Protein AF-A0A965ADA7-F1 (afdb_monomer)

Radius of gyration: 23.85 Å; Cα contacts (8 Å, |Δi|>4): 517; chains: 1; bounding box: 60×40×68 Å

Solvent-accessible surface area (backbone atoms only — not comparable to full-atom values): 14779 Å² total; per-residue (Å²): 108,48,24,43,36,38,30,28,43,64,52,46,50,22,50,57,49,98,84,71,62,60,52,38,67,90,57,65,40,71,30,74,52,35,66,64,14,49,43,56,38,56,73,65,68,65,54,48,38,31,37,46,39,73,38,66,35,51,66,36,95,90,30,41,53,83,35,33,49,61,29,54,52,51,52,52,50,55,36,44,75,65,72,48,66,64,80,46,78,47,73,24,40,61,44,80,91,68,69,50,53,51,33,73,40,37,56,66,79,52,59,79,63,76,38,88,59,38,36,38,76,76,15,39,24,39,19,46,50,71,48,36,40,47,26,11,48,73,62,58,20,30,10,34,38,43,38,93,58,85,58,53,64,59,31,56,77,69,70,39,55,94,24,48,78,44,74,38,80,44,31,59,57,53,24,48,66,75,60,51,76,78,35,45,24,78,37,78,48,75,65,96,59,34,44,36,41,34,44,39,27,65,83,37,84,22,51,59,53,58,42,57,88,42,70,71,58,26,51,53,51,39,48,49,12,47,76,64,33,14,24,36,34,36,44,42,51,46,48,66,89,81,48,60,63,65,46,55,51,53,48,53,50,46,49,53,52,26,51,53,58,19,54,58,74,62,81,92,65,75,62,92,94,70,131

Sequence (275 aa):
MKKVLFIDRDGTLIIEPPDQQIDSLEKLEFYPGVFAGLSQVVSTHAFELVMVTNQDGLGTNSFPEDTFWPAQNKMLKAFSNENINFSAIHVDRSFAHENKPTRKPGTAMLTEYLSADYDLQASFVIGDRITDIELAKNLECKGILINDGSLVQTLKEKSLEAYCSLITTSWSEIATFLTKPQRKAEHVRKTKETDIRISLNLDGTGVADNKTGLGFFDHMLDQLAKHGNIDLAVEVKGDLHIDEHHTIEDTALAIGEAFSKALGDKRGIERYGYC

pLDDT: mean 94.7, std 6.23, range [48.41, 98.81]

Mean predicted aligned error: 7.37 Å

Foldseek 3Di:
DAAAEEEEDDPTQFDQDPVRDQQAQVRGGGQPCNLVLLLLLVVLVRYAYEYAYEAEQECHPVHDVNRRVVSVVVSQVVCVVSVNHHPYYQYHHHHPVVVDLSHFLHCPSPVVCLDPVYDQQLYEYEEQDPSSLSNSVVSVHAYEHQDPCPCVVVCVVVVSVVRYPYYHNDSNVVSCVSNDDFLWFWFWDDDPFKTKIKTKGLCAQLAEAEALVDVVVSVVVSCCSNVSRMYMHMHMDGPPVVHCPCSVVVSVVRVVVRNCSSCPDCVPPDDPPDD

Secondary structure (DSSP, 8-state):
-B-EEEE-SBTTTBPPPTTS---SSTT--BPTTHHHHHHHHHHTT--EEEEEEE-TTBTBTTB-HHHHHHHHHHHHHHHHHTT---SEEEEE-S-GGG--TTSTT--GGGGGGGSTTB-GGG-EEEESSHHHHHHHHHTTSEEEEESSSTTHHHHHHTT-TTTEEEEES-HHHHHHHHHSPP-EEEEEEE-SSEEEEEEEETT--S-EEEE-S-HHHHHHHHHHHHHHT-EEEEEEEE-TTT-SHHHHHHHHHHHHHHHHHHH---TT---TT--

Nearest PDB structures (foldseek):
  2fpw-assembly1_B  TM=9.464E-01  e=1.096E-17  Escherichia coli O157:H7
  2fpu-assembly1_B  TM=9.529E-01  e=3.351E-17  Escherichia coli O157:H7
  2fpx-assembly1_A  TM=8.990E-01  e=2.170E-17  Escherichia coli O157:H7
  2fpu-assembly1_A  TM=8.948E-01  e=6.234E-17  Escherichia coli O157:H7
  6fwh-assembly1_A  TM=9.808E-01  e=1.965E-10  Acanthamoeba castellanii

Structure (mmCIF, N/CA/C/O backbone):
data_AF-A0A965ADA7-F1
#
_entry.id   AF-A0A965ADA7-F1
#
loop_
_atom_site.group_PDB
_atom_site.id
_atom_site.type_symbol
_atom_site.label_atom_id
_atom_site.label_alt_id
_atom_site.label_comp_id
_atom_site.label_asym_id
_atom_site.label_entity_id
_atom_site.label_seq_id
_atom_site.pdbx_PDB_ins_code
_atom_site.Cartn_x
_atom_site.Cartn_y
_atom_site.Cartn_z
_atom_site.occupancy
_atom_site.B_iso_or_equiv
_atom_site.auth_seq_id
_atom_site.auth_comp_id
_atom_site.auth_asym_id
_atom_site.auth_atom_id
_atom_site.pdbx_PDB_model_num
ATOM 1 N N . MET A 1 1 ? -15.662 -9.266 -6.393 1.00 84.75 1 MET A N 1
ATOM 2 C CA . MET A 1 1 ? -14.819 -8.428 -7.263 1.00 84.75 1 MET A CA 1
ATOM 3 C C . MET A 1 1 ? -13.370 -8.725 -6.929 1.00 84.75 1 MET A C 1
ATOM 5 O O . MET A 1 1 ? -13.074 -8.988 -5.765 1.00 84.75 1 MET A O 1
ATOM 9 N N . LYS A 1 2 ? -12.502 -8.796 -7.936 1.00 94.06 2 LYS A N 1
ATOM 10 C CA . LYS A 1 2 ? -11.064 -9.013 -7.756 1.00 94.06 2 LYS A CA 1
ATOM 11 C C . LYS A 1 2 ? -10.404 -7.728 -7.261 1.00 94.06 2 LYS A C 1
ATOM 13 O O . LYS A 1 2 ? -10.854 -6.645 -7.610 1.00 94.06 2 LYS A O 1
ATOM 18 N N . LYS A 1 3 ? -9.326 -7.839 -6.493 1.00 96.69 3 LYS A N 1
ATOM 19 C CA . LYS A 1 3 ? -8.483 -6.695 -6.115 1.00 96.69 3 LYS A CA 1
ATOM 20 C C . LYS A 1 3 ? -7.147 -6.817 -6.828 1.00 96.69 3 LYS A C 1
ATOM 22 O O . LYS A 1 3 ? -6.669 -7.936 -7.013 1.00 96.69 3 LYS A O 1
ATOM 27 N N . VAL A 1 4 ? -6.553 -5.695 -7.206 1.00 98.12 4 VAL A N 1
ATOM 28 C CA . VAL A 1 4 ? -5.297 -5.655 -7.964 1.00 98.12 4 VAL A CA 1
ATOM 29 C C . VAL A 1 4 ? -4.234 -4.907 -7.178 1.00 98.12 4 VAL A C 1
ATOM 31 O O . VAL A 1 4 ? -4.516 -3.916 -6.501 1.00 98.12 4 VAL A O 1
ATOM 34 N N . LEU A 1 5 ? -3.003 -5.392 -7.277 1.00 98.38 5 LEU A N 1
ATOM 35 C CA . LEU A 1 5 ? -1.807 -4.649 -6.914 1.00 98.38 5 LEU A CA 1
ATOM 36 C C . LEU A 1 5 ? -1.056 -4.297 -8.190 1.00 98.38 5 LEU A C 1
ATOM 38 O O .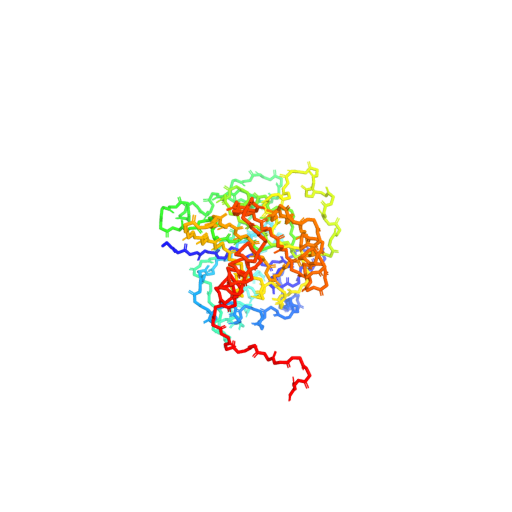 LEU A 1 5 ? -0.438 -5.167 -8.804 1.00 98.38 5 LEU A O 1
ATOM 42 N N . PHE A 1 6 ? -1.121 -3.026 -8.573 1.00 98.75 6 PHE A N 1
ATOM 43 C CA . PHE A 1 6 ? -0.304 -2.462 -9.638 1.00 98.75 6 PHE A CA 1
ATOM 44 C C . PHE A 1 6 ? 1.047 -2.078 -9.044 1.00 98.75 6 PHE A C 1
ATOM 46 O O . PHE A 1 6 ? 1.109 -1.250 -8.141 1.00 98.75 6 PHE A O 1
ATOM 53 N N . ILE A 1 7 ? 2.127 -2.695 -9.499 1.00 98.81 7 ILE A N 1
ATOM 54 C CA . ILE A 1 7 ? 3.439 -2.563 -8.866 1.00 98.81 7 ILE A CA 1
ATOM 55 C C . ILE A 1 7 ? 4.423 -2.017 -9.895 1.00 98.81 7 ILE A C 1
ATOM 57 O O . ILE A 1 7 ? 4.584 -2.603 -10.971 1.00 98.81 7 ILE A O 1
ATOM 61 N N . ASP A 1 8 ? 5.071 -0.897 -9.577 1.00 98.69 8 ASP A N 1
ATOM 62 C CA . ASP A 1 8 ? 6.193 -0.414 -10.374 1.00 98.69 8 ASP A CA 1
ATOM 63 C C . ASP A 1 8 ? 7.387 -1.363 -10.283 1.00 98.69 8 ASP A C 1
ATOM 65 O O . ASP A 1 8 ? 7.541 -2.134 -9.338 1.00 98.69 8 ASP A O 1
ATOM 69 N N . ARG A 1 9 ? 8.252 -1.321 -11.287 1.00 98.44 9 ARG A N 1
ATOM 70 C CA . ARG A 1 9 ? 9.452 -2.138 -11.335 1.00 98.44 9 ARG A CA 1
ATOM 71 C C . ARG A 1 9 ? 10.639 -1.429 -10.694 1.00 98.44 9 ARG A C 1
ATOM 73 O O . ARG A 1 9 ? 11.133 -1.889 -9.665 1.00 98.44 9 ARG A O 1
ATOM 80 N N . ASP A 1 10 ? 11.101 -0.356 -11.321 1.00 97.88 10 ASP A N 1
ATOM 81 C CA . ASP A 1 10 ? 12.304 0.367 -10.914 1.00 97.88 10 ASP A CA 1
ATOM 82 C C . ASP A 1 10 ? 12.003 1.191 -9.660 1.00 97.88 10 ASP A C 1
ATOM 84 O O . ASP A 1 10 ? 10.893 1.679 -9.499 1.00 97.88 10 ASP A O 1
ATOM 88 N N . GLY A 1 11 ? 12.932 1.229 -8.705 1.00 97.38 11 GLY A N 1
ATOM 89 C CA . GLY A 1 11 ? 12.736 1.884 -7.405 1.00 97.38 11 GLY A CA 1
ATOM 90 C C . GLY A 1 11 ? 11.786 1.150 -6.447 1.00 97.38 11 GLY A C 1
ATOM 91 O O . GLY A 1 11 ? 11.736 1.484 -5.265 1.00 97.38 11 GLY A O 1
ATOM 92 N N . THR A 1 12 ? 11.080 0.116 -6.921 1.00 98.50 12 THR A N 1
ATOM 93 C CA . THR A 1 12 ? 10.008 -0.564 -6.178 1.00 98.50 12 THR A CA 1
ATOM 94 C C . THR A 1 12 ? 10.260 -2.059 -5.997 1.00 98.50 12 THR A C 1
ATOM 96 O O . THR A 1 12 ? 10.395 -2.532 -4.868 1.00 98.50 12 THR A O 1
ATOM 99 N N . LEU A 1 13 ? 10.349 -2.826 -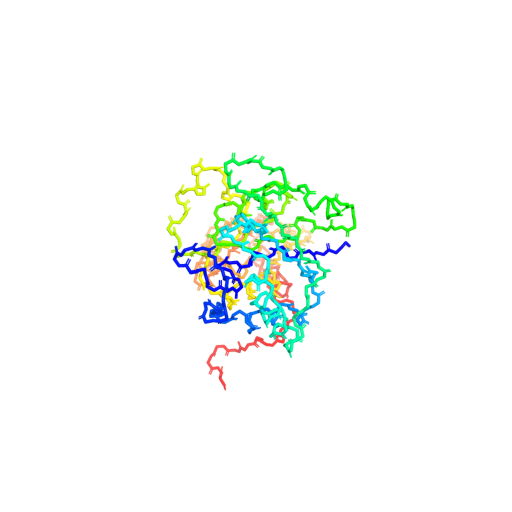7.088 1.00 98.62 13 LEU A N 1
ATOM 100 C CA . LEU A 1 13 ? 10.724 -4.247 -7.046 1.00 98.62 13 LEU A CA 1
ATOM 101 C C . LEU A 1 13 ? 12.242 -4.430 -7.033 1.00 98.62 13 LEU A C 1
ATOM 103 O O . LEU A 1 13 ? 12.768 -5.352 -6.403 1.00 98.62 13 LEU A O 1
ATOM 107 N N . ILE A 1 14 ? 12.933 -3.549 -7.747 1.00 98.50 14 ILE A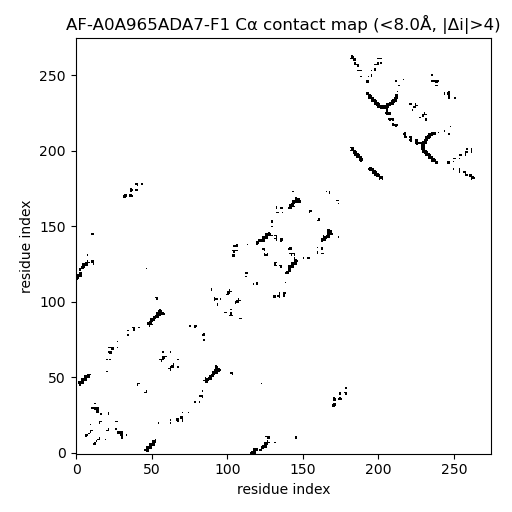 N 1
ATOM 108 C CA . ILE A 1 14 ? 14.383 -3.518 -7.905 1.00 98.50 14 ILE A CA 1
ATOM 109 C C . ILE A 1 14 ? 14.887 -2.099 -7.657 1.00 98.50 14 ILE A C 1
ATOM 111 O O . ILE A 1 14 ? 14.130 -1.137 -7.770 1.00 98.50 14 ILE A O 1
ATOM 115 N N . ILE A 1 15 ? 16.155 -1.962 -7.294 1.00 98.00 15 ILE A N 1
ATOM 116 C CA . ILE A 1 15 ? 16.799 -0.664 -7.117 1.00 98.00 15 ILE A CA 1
ATOM 117 C C . ILE A 1 15 ? 16.977 -0.013 -8.489 1.00 98.00 15 ILE A C 1
ATOM 119 O O . ILE A 1 15 ? 17.498 -0.634 -9.414 1.00 98.00 15 ILE A O 1
ATOM 123 N N . GLU A 1 16 ? 16.533 1.236 -8.624 1.00 95.81 16 GLU A N 1
ATOM 124 C CA . GLU A 1 16 ? 16.757 2.011 -9.842 1.00 95.81 16 GLU A CA 1
ATOM 125 C C . GLU A 1 16 ? 18.217 2.502 -9.884 1.00 95.81 16 GLU A C 1
ATOM 127 O O . GLU A 1 16 ? 18.681 3.140 -8.932 1.00 95.81 16 GLU A O 1
ATOM 132 N N . PRO A 1 17 ? 18.972 2.221 -10.959 1.00 92.69 17 PRO A N 1
ATOM 133 C CA . PRO A 1 17 ? 20.342 2.685 -11.092 1.00 92.69 17 PRO A CA 1
ATOM 134 C C . PRO A 1 17 ? 20.369 4.193 -11.390 1.00 92.69 17 PRO A C 1
ATOM 136 O O . PRO A 1 17 ? 19.383 4.752 -11.871 1.00 92.69 17 PRO A O 1
ATOM 139 N N . PRO A 1 18 ? 21.509 4.880 -11.187 1.00 90.88 18 PRO A N 1
ATOM 140 C CA . PRO A 1 18 ? 21.609 6.324 -11.419 1.00 90.88 18 PRO A CA 1
ATOM 141 C C . PRO A 1 18 ? 21.256 6.780 -12.844 1.00 90.88 18 PRO A C 1
ATOM 143 O O . PRO A 1 18 ? 20.806 7.908 -13.030 1.00 90.88 18 PRO A O 1
ATOM 146 N N . ASP A 1 19 ? 21.471 5.923 -13.845 1.00 89.56 19 ASP A N 1
ATOM 147 C CA . ASP A 1 19 ? 21.118 6.172 -15.246 1.00 89.56 19 ASP A CA 1
ATOM 148 C C . ASP A 1 19 ? 19.693 5.724 -15.614 1.00 89.56 19 ASP A C 1
ATOM 150 O O . ASP A 1 19 ? 19.279 5.892 -16.760 1.00 89.56 19 ASP A O 1
ATOM 154 N N . GLN A 1 20 ? 18.933 5.213 -14.637 1.00 90.06 20 GLN A N 1
ATOM 155 C CA . GLN A 1 20 ? 17.517 4.843 -14.732 1.00 90.06 20 GLN A CA 1
ATOM 156 C C . GLN A 1 20 ? 17.226 3.766 -15.788 1.00 90.06 20 GLN A C 1
ATOM 158 O O . GLN A 1 20 ? 16.106 3.651 -16.281 1.00 90.06 20 GLN A O 1
ATOM 163 N N . GLN A 1 21 ? 18.235 2.964 -16.148 1.00 89.31 21 GLN A N 1
ATOM 164 C CA . GLN A 1 21 ? 18.107 1.889 -17.129 1.00 89.31 21 GLN A CA 1
ATOM 165 C C . GLN A 1 21 ? 18.752 0.600 -16.623 1.00 89.31 21 GLN A C 1
ATOM 167 O O . GLN A 1 21 ? 19.968 0.512 -16.432 1.00 89.31 21 GLN A O 1
ATOM 172 N N . ILE A 1 22 ? 17.924 -0.431 -16.454 1.00 93.12 22 ILE A N 1
ATOM 173 C CA . ILE A 1 22 ? 18.357 -1.799 -16.157 1.00 93.12 22 ILE A CA 1
ATOM 174 C C . ILE A 1 22 ? 18.613 -2.521 -17.488 1.00 93.12 22 ILE A C 1
ATOM 176 O O . ILE A 1 22 ? 17.752 -3.228 -18.013 1.00 93.12 22 ILE A O 1
ATOM 180 N N . ASP A 1 23 ? 19.794 -2.300 -18.056 1.00 91.62 23 ASP A N 1
ATOM 181 C CA . ASP A 1 23 ? 20.241 -2.822 -19.356 1.00 91.62 23 ASP A CA 1
ATOM 182 C C . ASP A 1 23 ? 21.312 -3.927 -19.230 1.00 91.62 23 ASP A C 1
ATOM 184 O O . ASP A 1 23 ? 21.869 -4.399 -20.223 1.00 91.62 23 ASP A O 1
ATOM 188 N N . SER A 1 24 ? 21.615 -4.362 -18.004 1.00 94.50 24 SER A N 1
ATOM 189 C CA . SER A 1 24 ? 22.550 -5.452 -17.733 1.00 94.50 24 SER A CA 1
ATOM 190 C C . SER A 1 24 ? 22.182 -6.206 -16.451 1.00 94.50 24 SER A C 1
ATOM 192 O O . SER A 1 24 ? 21.423 -5.721 -15.609 1.00 94.50 24 SER A O 1
ATOM 194 N N . LEU A 1 25 ? 22.714 -7.422 -16.289 1.00 94.88 25 LEU A N 1
ATOM 195 C CA . LEU A 1 25 ? 22.472 -8.236 -15.092 1.00 94.88 25 LEU A CA 1
ATOM 196 C C . LEU A 1 25 ? 23.208 -7.703 -13.861 1.00 94.88 25 LEU A C 1
ATOM 198 O O . LEU A 1 25 ? 22.766 -7.935 -12.743 1.00 94.88 25 LEU A O 1
ATOM 202 N N . GLU A 1 26 ? 24.311 -6.992 -14.057 1.00 96.38 26 GLU A N 1
ATOM 203 C CA . GLU A 1 26 ? 25.107 -6.378 -12.994 1.00 96.38 26 GLU A CA 1
ATOM 204 C C . GLU A 1 26 ? 24.367 -5.215 -12.327 1.00 96.38 26 GLU A C 1
ATOM 206 O O . GLU A 1 26 ? 24.587 -4.956 -11.148 1.00 96.38 26 GLU A O 1
ATOM 211 N N . LYS A 1 27 ? 23.476 -4.537 -13.064 1.00 96.50 27 LYS A N 1
ATOM 212 C CA . LYS A 1 27 ? 22.604 -3.483 -12.526 1.00 96.50 27 LYS A CA 1
ATOM 213 C C . LYS A 1 27 ? 21.358 -4.024 -11.821 1.00 96.50 27 LYS A C 1
ATOM 215 O O . LYS A 1 27 ? 20.660 -3.264 -11.160 1.00 96.50 27 LYS A O 1
ATOM 220 N N . LEU A 1 28 ? 21.042 -5.311 -11.982 1.00 97.75 28 LEU A N 1
ATOM 221 C CA . LEU A 1 28 ? 19.857 -5.911 -11.379 1.00 97.75 28 LEU A CA 1
ATOM 222 C C . LEU A 1 28 ? 20.089 -6.166 -9.884 1.00 97.75 28 LEU A C 1
ATOM 224 O O . LEU A 1 28 ? 20.643 -7.193 -9.492 1.00 97.75 28 LEU A O 1
ATOM 228 N N . GLU A 1 29 ? 19.586 -5.261 -9.053 1.00 98.12 29 GLU A N 1
ATOM 229 C CA . GLU A 1 29 ? 19.576 -5.393 -7.597 1.00 98.12 29 GLU A CA 1
ATOM 230 C C . GLU A 1 29 ? 18.135 -5.373 -7.079 1.00 98.12 29 GLU A C 1
ATOM 232 O O . GLU A 1 29 ? 17.367 -4.469 -7.391 1.00 98.12 29 GLU A O 1
ATOM 237 N N . PHE A 1 30 ? 17.732 -6.380 -6.302 1.00 98.62 30 PHE A N 1
ATOM 238 C CA . PHE A 1 30 ? 16.376 -6.444 -5.750 1.00 98.62 30 PHE A CA 1
ATOM 239 C C . PHE A 1 30 ? 16.205 -5.482 -4.581 1.00 98.62 30 PHE A C 1
ATOM 241 O O . PHE A 1 30 ? 17.097 -5.351 -3.743 1.00 98.62 30 PHE A O 1
ATOM 248 N N . TYR A 1 31 ? 15.024 -4.872 -4.475 1.00 98.56 31 TYR A N 1
ATOM 249 C CA . TYR A 1 31 ? 14.729 -3.991 -3.355 1.00 98.56 31 TYR A CA 1
ATOM 250 C C . TYR A 1 31 ? 14.757 -4.784 -2.028 1.00 98.56 31 TYR A C 1
ATOM 252 O O . TYR A 1 31 ? 14.165 -5.869 -1.946 1.00 98.56 31 TYR A O 1
ATOM 260 N N . PRO A 1 32 ? 15.409 -4.286 -0.959 1.00 98.38 32 PRO A N 1
ATOM 261 C CA . PRO A 1 32 ? 15.482 -4.981 0.323 1.00 98.38 32 PRO A CA 1
ATOM 262 C C . PRO A 1 32 ? 14.119 -5.447 0.857 1.00 98.38 32 PRO A C 1
ATOM 264 O O . PRO A 1 32 ? 13.172 -4.676 0.997 1.00 98.38 32 PRO A O 1
ATOM 267 N N . GLY A 1 33 ? 14.018 -6.739 1.175 1.00 98.06 33 GLY A N 1
ATOM 268 C CA . GLY A 1 33 ? 12.803 -7.338 1.734 1.00 98.06 33 GLY A CA 1
ATOM 269 C C . GLY A 1 33 ? 11.663 -7.584 0.737 1.00 98.06 33 GLY A C 1
ATOM 270 O O . GLY A 1 33 ? 10.645 -8.135 1.154 1.00 98.06 33 GLY A O 1
ATOM 271 N N . VAL A 1 34 ? 11.825 -7.257 -0.555 1.00 98.69 34 VAL A N 1
ATOM 272 C CA . VAL A 1 34 ? 10.767 -7.402 -1.576 1.00 98.69 34 VAL A CA 1
ATOM 273 C C . VAL A 1 34 ? 10.206 -8.819 -1.658 1.00 98.69 34 VAL A C 1
ATOM 275 O O . VAL A 1 34 ? 8.992 -8.998 -1.673 1.00 98.69 34 VAL A O 1
ATOM 278 N N . PHE A 1 35 ? 11.068 -9.839 -1.634 1.00 98.50 35 PHE A N 1
ATOM 279 C CA . PHE A 1 35 ? 10.636 -11.236 -1.689 1.00 98.50 35 PHE A CA 1
ATOM 280 C C . PHE A 1 35 ? 9.820 -11.623 -0.458 1.00 98.50 35 PHE A C 1
ATOM 282 O O . PHE A 1 35 ? 8.724 -12.150 -0.594 1.00 98.50 35 PHE A O 1
ATOM 289 N N . ALA A 1 36 ? 10.310 -11.313 0.745 1.00 97.25 36 ALA A N 1
ATOM 290 C CA . ALA A 1 36 ? 9.597 -11.633 1.978 1.00 97.25 36 ALA A CA 1
ATOM 291 C C . ALA A 1 36 ? 8.235 -10.920 2.045 1.00 97.25 36 ALA A C 1
ATOM 293 O O . ALA A 1 36 ? 7.223 -11.549 2.357 1.00 97.25 36 ALA A O 1
ATOM 294 N N . GLY A 1 37 ? 8.205 -9.629 1.697 1.00 97.31 37 GLY A N 1
ATOM 295 C CA . GLY A 1 37 ? 6.984 -8.831 1.693 1.00 97.31 37 GLY A CA 1
ATOM 296 C C . GLY A 1 37 ? 5.958 -9.335 0.677 1.00 97.31 37 GLY A C 1
ATOM 297 O O . GLY A 1 37 ? 4.811 -9.602 1.035 1.00 97.31 37 GLY A O 1
ATOM 298 N N . LEU A 1 38 ? 6.362 -9.537 -0.579 1.00 97.94 38 LEU A N 1
ATOM 299 C CA . LEU A 1 38 ? 5.456 -10.042 -1.612 1.00 97.94 38 LEU A CA 1
ATOM 300 C C . LEU A 1 38 ? 5.000 -11.475 -1.345 1.00 97.94 38 LEU A C 1
ATOM 302 O O . LEU A 1 38 ? 3.824 -11.760 -1.551 1.00 97.94 38 LEU A O 1
ATOM 306 N N . SER A 1 39 ? 5.860 -12.360 -0.836 1.00 96.69 39 SER A N 1
ATOM 307 C CA . SER A 1 39 ? 5.451 -13.719 -0.455 1.00 96.69 39 SER A CA 1
ATOM 308 C C . SER A 1 39 ? 4.371 -13.699 0.628 1.00 96.69 39 SER A C 1
ATOM 310 O O . SER A 1 39 ? 3.393 -14.445 0.537 1.00 96.69 39 SER A O 1
ATOM 312 N N . GLN A 1 40 ? 4.479 -12.800 1.614 1.00 94.31 40 GLN A N 1
ATOM 313 C CA . GLN A 1 40 ? 3.426 -12.601 2.611 1.00 94.31 40 GLN A CA 1
ATOM 314 C C . GLN A 1 40 ? 2.123 -12.123 1.955 1.00 94.31 40 GLN A C 1
ATOM 316 O O . GLN A 1 40 ? 1.064 -12.689 2.227 1.00 94.31 40 GLN A O 1
ATOM 321 N N . VAL A 1 41 ? 2.186 -11.140 1.052 1.00 95.56 41 VAL A N 1
ATOM 322 C CA . VAL A 1 41 ? 1.007 -10.636 0.328 1.00 95.56 41 VAL A CA 1
ATOM 323 C C . VAL A 1 41 ? 0.349 -11.732 -0.511 1.00 95.56 41 VAL A C 1
ATOM 325 O O . VAL A 1 41 ? -0.849 -11.978 -0.359 1.00 95.56 41 VAL A O 1
ATOM 328 N N . VAL A 1 42 ? 1.115 -12.441 -1.340 1.00 95.25 42 VAL A N 1
ATOM 329 C CA . VAL A 1 42 ? 0.618 -13.517 -2.213 1.00 95.25 42 VAL A CA 1
ATOM 330 C C . VAL A 1 42 ? 0.003 -14.656 -1.402 1.00 95.25 42 VAL A C 1
ATOM 332 O O . VAL A 1 42 ? -1.028 -15.190 -1.803 1.00 95.25 42 VAL A O 1
ATOM 335 N N . SER A 1 43 ? 0.547 -14.978 -0.221 1.00 92.38 43 SER A N 1
ATOM 336 C CA . SER A 1 43 ? -0.001 -16.035 0.645 1.00 92.38 43 SER A CA 1
ATOM 337 C C . SER A 1 43 ? -1.453 -15.785 1.079 1.00 92.38 43 SER A C 1
ATOM 339 O O . SER A 1 43 ? -2.201 -16.733 1.327 1.00 92.38 43 SER A O 1
ATOM 341 N N . THR A 1 44 ? -1.894 -14.522 1.107 1.00 89.44 44 THR A N 1
ATOM 342 C CA . THR A 1 44 ? -3.286 -14.169 1.424 1.00 89.44 44 THR A CA 1
ATOM 343 C C . THR A 1 44 ? -4.258 -14.443 0.279 1.00 89.44 44 THR A C 1
ATOM 345 O O . THR A 1 44 ? -5.464 -14.469 0.511 1.00 89.44 44 THR A O 1
ATOM 348 N N . HIS A 1 45 ? -3.754 -14.625 -0.950 1.00 90.12 45 HIS A N 1
ATOM 349 C CA . HIS A 1 45 ? -4.545 -14.740 -2.181 1.00 90.12 45 HIS A CA 1
ATOM 350 C C . HIS A 1 45 ? -5.519 -13.565 -2.392 1.00 90.12 45 HIS A C 1
ATOM 352 O O . HIS A 1 45 ? -6.513 -13.682 -3.108 1.00 90.12 45 HIS A O 1
ATOM 358 N N . ALA A 1 46 ? -5.256 -12.424 -1.746 1.00 89.94 46 ALA A N 1
ATOM 359 C CA . ALA A 1 46 ? -6.169 -11.290 -1.733 1.00 89.94 46 ALA A CA 1
ATOM 360 C C . ALA A 1 46 ? -6.078 -10.426 -2.995 1.00 89.94 46 ALA A C 1
ATOM 362 O O . ALA A 1 46 ? -7.016 -9.672 -3.253 1.00 89.94 46 ALA A O 1
ATOM 363 N N . PHE A 1 47 ? -4.979 -10.515 -3.747 1.00 96.38 47 PHE A N 1
ATOM 364 C CA . PHE A 1 47 ? -4.678 -9.619 -4.858 1.00 96.38 47 PHE A CA 1
ATOM 365 C C . PHE A 1 47 ? -4.188 -10.371 -6.093 1.00 96.38 47 PHE A C 1
ATOM 367 O O . PHE A 1 47 ? -3.402 -11.313 -5.999 1.00 96.38 47 PHE A O 1
ATOM 374 N N . GLU A 1 48 ? -4.616 -9.889 -7.252 1.00 97.62 48 GLU A N 1
ATOM 375 C CA . GLU A 1 48 ? -3.988 -10.149 -8.542 1.00 97.62 48 GLU A CA 1
ATOM 376 C C . GLU A 1 48 ? -2.794 -9.192 -8.698 1.00 97.62 48 GLU A C 1
ATOM 378 O O . GLU A 1 48 ? -2.943 -7.986 -8.504 1.00 97.62 48 GLU A O 1
ATOM 383 N N . LEU A 1 49 ? -1.597 -9.708 -8.995 1.00 98.56 49 LEU A N 1
ATOM 384 C CA . LEU A 1 49 ? -0.403 -8.873 -9.171 1.00 98.56 49 LEU A CA 1
ATOM 385 C C . LEU A 1 49 ? -0.246 -8.446 -10.631 1.00 98.56 49 LEU A C 1
ATOM 387 O O . LEU A 1 49 ? -0.233 -9.296 -11.523 1.00 98.56 49 LEU A O 1
ATOM 391 N N . VAL A 1 50 ? -0.045 -7.152 -10.862 1.00 98.69 50 VAL A N 1
ATOM 392 C CA . VAL A 1 50 ? 0.163 -6.559 -12.187 1.00 98.69 50 VAL A CA 1
ATOM 393 C C . VAL A 1 50 ? 1.373 -5.638 -12.126 1.00 98.69 50 VAL A C 1
ATOM 395 O O . VAL A 1 50 ? 1.441 -4.755 -11.280 1.00 98.69 50 VAL A O 1
ATOM 398 N N . MET A 1 51 ? 2.342 -5.827 -13.018 1.00 98.75 51 MET A N 1
ATOM 399 C CA . MET A 1 51 ? 3.509 -4.944 -13.099 1.00 98.75 51 MET A CA 1
ATOM 400 C C . MET A 1 51 ? 3.233 -3.805 -14.082 1.00 98.75 51 MET A C 1
ATOM 402 O O . MET A 1 51 ? 2.774 -4.067 -15.195 1.00 98.75 51 MET A O 1
ATOM 406 N N . VAL A 1 52 ? 3.529 -2.558 -13.705 1.00 98.56 52 VAL A N 1
ATOM 407 C CA . VAL A 1 52 ? 3.333 -1.378 -14.566 1.00 98.56 52 VAL A CA 1
ATOM 408 C C . VAL A 1 52 ? 4.565 -0.487 -14.521 1.00 98.56 52 VAL A C 1
ATOM 410 O O . VAL A 1 52 ? 4.837 0.151 -13.507 1.00 98.56 52 VAL A O 1
ATOM 413 N N . THR A 1 53 ? 5.291 -0.395 -15.632 1.00 98.12 53 THR A N 1
ATOM 414 C CA . THR A 1 53 ? 6.572 0.318 -15.676 1.00 98.12 53 THR A CA 1
ATOM 415 C C . THR A 1 53 ? 6.721 1.185 -16.927 1.00 98.12 53 THR A C 1
ATOM 417 O O . THR A 1 53 ? 6.237 0.838 -18.006 1.00 98.12 53 THR A O 1
ATOM 420 N N . ASN A 1 54 ? 7.394 2.324 -16.767 1.00 97.50 54 ASN A N 1
ATOM 421 C CA . ASN A 1 54 ? 7.798 3.212 -17.853 1.00 97.50 54 ASN A CA 1
ATOM 422 C C . ASN A 1 54 ? 9.281 2.955 -18.158 1.00 97.50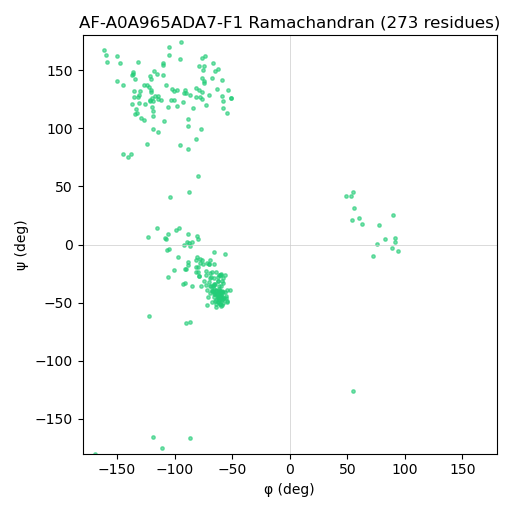 54 ASN A C 1
ATOM 424 O O . ASN A 1 54 ? 10.103 3.061 -17.258 1.00 97.50 54 ASN A O 1
ATOM 428 N N . GLN A 1 55 ? 9.621 2.631 -19.402 1.00 96.38 55 GLN A N 1
ATOM 429 C CA . GLN A 1 55 ? 10.979 2.303 -19.846 1.00 96.38 55 GLN A CA 1
ATOM 430 C C . GLN A 1 55 ? 11.373 3.233 -20.990 1.00 96.38 55 GLN A C 1
ATOM 432 O O . GLN A 1 55 ? 11.157 2.930 -22.166 1.00 96.38 55 GLN A O 1
ATOM 437 N N . ASP A 1 56 ? 11.900 4.400 -20.622 1.00 94.44 56 ASP A N 1
ATOM 438 C CA . ASP A 1 56 ? 12.198 5.495 -21.542 1.00 94.44 56 ASP A CA 1
ATOM 439 C C . ASP A 1 56 ? 13.102 5.036 -22.695 1.00 94.44 56 ASP A C 1
ATOM 441 O O . ASP A 1 56 ? 14.272 4.701 -22.512 1.00 94.44 56 ASP A O 1
ATOM 445 N N . GLY A 1 57 ? 12.551 5.039 -23.910 1.00 92.88 57 GLY A N 1
ATOM 446 C CA . GLY A 1 57 ? 13.298 4.709 -25.118 1.00 92.88 57 GLY A CA 1
ATOM 447 C C . GLY A 1 57 ? 13.544 3.218 -25.335 1.00 92.88 57 GLY A C 1
ATOM 448 O O . GLY A 1 57 ? 14.397 2.883 -26.160 1.00 92.88 57 GLY A O 1
ATOM 449 N N . LEU A 1 58 ? 12.822 2.323 -24.652 1.00 95.19 58 LEU A N 1
ATOM 450 C CA . LEU A 1 58 ? 12.947 0.882 -24.877 1.00 95.19 58 LEU A CA 1
ATOM 451 C C . LEU A 1 58 ? 12.660 0.515 -26.345 1.00 95.19 58 LEU A C 1
ATOM 453 O O . LEU A 1 58 ? 11.583 0.785 -26.881 1.00 95.19 58 LEU A O 1
ATOM 457 N N . GLY A 1 59 ? 13.626 -0.143 -26.984 1.00 93.69 59 GLY A N 1
ATOM 458 C CA . GLY A 1 59 ? 13.607 -0.502 -28.404 1.00 93.69 59 GLY A CA 1
ATOM 459 C C . GLY A 1 59 ? 14.254 0.533 -29.327 1.00 93.69 59 GLY A C 1
ATOM 460 O O . GLY A 1 59 ? 14.276 0.341 -30.542 1.00 93.69 59 GLY A O 1
ATOM 461 N N . THR A 1 60 ? 14.805 1.615 -28.775 1.00 94.50 60 THR A N 1
ATOM 462 C CA . THR A 1 60 ? 15.649 2.567 -29.512 1.00 94.50 60 THR A CA 1
ATOM 463 C C . THR A 1 60 ? 17.132 2.216 -29.363 1.00 94.50 60 THR A C 1
ATOM 465 O O . THR A 1 60 ? 17.507 1.351 -28.578 1.00 94.50 60 THR A O 1
ATOM 468 N N . ASN A 1 61 ? 18.008 2.932 -30.074 1.00 92.12 61 ASN A N 1
ATOM 469 C CA . ASN A 1 61 ? 19.458 2.744 -29.949 1.00 92.12 61 ASN A CA 1
ATOM 470 C C . ASN A 1 61 ? 20.007 3.103 -28.557 1.00 92.12 61 ASN A C 1
ATOM 472 O O . ASN A 1 61 ? 21.080 2.625 -28.206 1.00 92.12 61 ASN A O 1
ATOM 476 N N . SER A 1 62 ? 19.320 3.963 -27.792 1.00 90.06 62 SER A N 1
ATOM 477 C CA . SER A 1 62 ? 19.754 4.321 -26.437 1.00 90.06 62 SER A CA 1
ATOM 478 C C . SER A 1 62 ? 19.346 3.288 -25.395 1.00 90.06 62 SER A C 1
ATOM 480 O O . SER A 1 62 ? 19.997 3.231 -24.363 1.00 90.06 62 SER A O 1
ATOM 482 N N . PHE A 1 63 ? 18.308 2.488 -25.663 1.00 92.69 63 PHE A N 1
ATOM 483 C CA . PHE A 1 63 ? 17.903 1.386 -24.792 1.00 92.69 63 PHE A CA 1
ATOM 484 C C . PHE A 1 63 ? 17.369 0.195 -25.609 1.00 92.69 63 PHE A C 1
ATOM 486 O O . PHE A 1 63 ? 16.154 0.023 -25.764 1.00 92.69 63 PHE A O 1
ATOM 493 N N . PRO A 1 64 ? 18.268 -0.607 -26.203 1.00 95.06 64 PRO A N 1
ATOM 494 C CA . PRO A 1 64 ? 17.888 -1.741 -27.039 1.00 95.06 64 PRO A CA 1
ATOM 495 C C . PRO A 1 64 ? 17.098 -2.824 -26.287 1.00 95.06 64 PRO A C 1
ATOM 497 O O . PRO A 1 64 ? 17.264 -3.046 -25.091 1.00 95.06 64 PRO A O 1
ATOM 500 N N . GLU A 1 65 ? 16.232 -3.552 -26.994 1.00 95.12 65 GLU A N 1
ATOM 501 C CA . GLU A 1 65 ? 15.446 -4.626 -26.369 1.00 95.12 65 GLU A CA 1
ATOM 502 C C . GLU A 1 65 ? 16.318 -5.790 -25.865 1.00 95.12 65 GLU A C 1
ATOM 504 O O . GLU A 1 65 ? 16.012 -6.407 -24.843 1.00 95.12 65 GLU A O 1
ATOM 509 N N . ASP A 1 66 ? 17.410 -6.097 -26.563 1.00 95.75 66 ASP A N 1
ATOM 510 C CA . ASP A 1 66 ? 18.318 -7.193 -26.224 1.00 95.75 66 ASP A CA 1
ATOM 511 C C . ASP A 1 66 ? 19.140 -6.936 -24.953 1.00 95.75 66 ASP A C 1
ATOM 513 O O . ASP A 1 66 ? 19.627 -7.897 -24.355 1.00 95.75 66 ASP A O 1
ATOM 517 N N . THR A 1 67 ? 19.230 -5.686 -24.491 1.00 93.81 67 THR A N 1
ATOM 518 C CA . THR A 1 67 ? 19.843 -5.334 -23.201 1.00 93.81 67 THR A CA 1
ATOM 519 C C . THR A 1 67 ? 18.819 -5.324 -22.059 1.00 93.81 67 THR A C 1
ATOM 521 O O . THR A 1 67 ? 19.120 -5.754 -20.947 1.00 93.81 67 THR A O 1
ATOM 524 N N . PHE A 1 68 ? 17.567 -4.951 -22.338 1.00 95.69 68 PHE A N 1
ATOM 525 C CA . PHE A 1 68 ? 16.467 -4.953 -21.367 1.00 95.69 68 PHE A CA 1
ATOM 526 C C . PHE A 1 68 ? 15.978 -6.361 -20.983 1.00 95.69 68 PHE A C 1
ATOM 528 O O . PHE A 1 68 ? 15.851 -6.706 -19.800 1.00 95.69 68 PHE A O 1
ATOM 535 N N . TRP A 1 69 ? 15.662 -7.196 -21.982 1.00 96.50 69 TRP A N 1
ATOM 536 C CA . TRP A 1 69 ? 14.970 -8.470 -21.756 1.00 96.50 69 TRP A CA 1
ATOM 537 C C . TRP A 1 69 ? 15.734 -9.461 -20.865 1.00 96.50 69 TRP A C 1
ATOM 539 O O . TRP A 1 69 ? 15.079 -10.126 -20.057 1.00 96.50 69 TRP A O 1
ATOM 549 N N . PRO A 1 70 ? 17.073 -9.602 -20.947 1.00 97.69 70 PRO A N 1
ATOM 550 C CA . PRO A 1 70 ? 17.807 -10.511 -20.069 1.00 97.69 70 PRO A CA 1
ATOM 551 C C . PRO A 1 70 ? 17.602 -10.209 -18.581 1.00 97.69 70 PRO A C 1
ATOM 553 O O . PRO A 1 70 ? 17.305 -11.125 -17.807 1.00 97.69 70 PRO A O 1
ATOM 556 N N . ALA A 1 71 ? 17.699 -8.937 -18.183 1.00 97.00 71 ALA A N 1
ATOM 557 C CA . ALA A 1 71 ? 17.514 -8.525 -16.795 1.00 97.00 71 ALA A CA 1
ATOM 558 C C . ALA A 1 71 ? 16.047 -8.642 -16.356 1.00 97.00 71 ALA A C 1
ATOM 560 O O . ALA A 1 71 ? 15.770 -9.251 -15.319 1.00 97.00 71 ALA A O 1
ATOM 561 N N . GLN A 1 72 ? 15.102 -8.184 -17.189 1.00 97.81 72 GLN A N 1
ATOM 562 C CA . GLN A 1 72 ? 13.662 -8.339 -16.946 1.00 97.81 72 GLN A CA 1
ATOM 563 C C . GLN A 1 72 ? 13.286 -9.814 -16.720 1.00 97.81 72 GLN A C 1
ATOM 565 O O . GLN A 1 72 ? 12.631 -10.158 -15.736 1.00 97.81 72 GLN A O 1
ATOM 570 N N . ASN A 1 73 ? 13.735 -10.715 -17.596 1.00 98.25 73 ASN A N 1
ATOM 571 C CA . ASN A 1 73 ? 13.420 -12.141 -17.503 1.00 98.25 73 ASN A CA 1
ATOM 572 C C . ASN A 1 73 ? 14.079 -12.801 -16.289 1.00 98.25 73 ASN A C 1
ATOM 574 O O . ASN A 1 73 ? 13.475 -13.673 -15.659 1.00 98.25 73 ASN A O 1
ATOM 578 N N . LYS A 1 74 ? 15.300 -12.389 -15.925 1.00 98.44 74 LYS A N 1
ATOM 579 C CA . LYS A 1 74 ? 15.972 -12.891 -14.722 1.00 98.44 74 LYS A CA 1
ATOM 580 C C . LYS A 1 74 ? 15.230 -12.474 -13.452 1.00 98.44 74 LYS A C 1
ATOM 582 O O . LYS A 1 74 ? 15.034 -13.318 -12.576 1.00 98.44 74 LYS A O 1
ATOM 587 N N . MET A 1 75 ? 14.781 -11.222 -13.386 1.00 98.44 75 MET A N 1
ATOM 588 C CA . MET A 1 75 ? 13.957 -10.695 -12.299 1.00 98.44 75 MET A CA 1
ATOM 589 C C . MET A 1 75 ? 12.648 -11.484 -12.164 1.00 98.44 75 MET A C 1
ATOM 591 O O . MET A 1 75 ? 12.354 -12.014 -11.094 1.00 98.44 75 MET A O 1
ATOM 595 N N . LEU A 1 76 ? 11.898 -11.642 -13.261 1.00 98.62 76 LEU A N 1
ATOM 596 C CA . LEU A 1 76 ? 10.657 -12.424 -13.270 1.00 98.62 76 LEU A CA 1
ATOM 597 C C . LEU A 1 76 ? 10.896 -13.877 -12.856 1.00 98.62 76 LEU A C 1
ATOM 599 O O . LEU A 1 76 ? 10.116 -14.439 -12.089 1.00 98.62 76 LEU A O 1
ATOM 603 N N . LYS A 1 77 ? 12.002 -14.482 -13.310 1.00 98.69 77 LYS A N 1
ATOM 604 C CA . LYS A 1 77 ? 12.355 -15.845 -12.914 1.00 98.69 77 LYS A CA 1
ATOM 605 C C . LYS A 1 77 ? 12.610 -15.945 -11.411 1.00 98.69 77 LYS A C 1
ATOM 607 O O . LYS A 1 77 ? 12.136 -16.901 -10.801 1.00 98.69 77 LYS A O 1
ATOM 612 N N . ALA A 1 78 ? 13.311 -14.980 -10.816 1.00 98.56 78 ALA A N 1
ATOM 613 C CA . ALA A 1 78 ? 13.545 -14.944 -9.375 1.00 98.56 78 ALA A CA 1
ATOM 614 C C . ALA A 1 78 ? 12.228 -14.847 -8.589 1.00 98.56 78 ALA A C 1
ATOM 616 O O . ALA A 1 78 ? 12.007 -15.664 -7.701 1.00 98.56 78 ALA A O 1
ATOM 617 N N . PHE A 1 79 ? 11.319 -13.943 -8.972 1.00 98.69 79 PHE A N 1
ATOM 618 C CA . PHE A 1 79 ? 9.994 -13.844 -8.345 1.00 98.69 79 PHE A CA 1
ATOM 619 C C . PHE A 1 79 ? 9.176 -15.132 -8.500 1.00 98.69 79 PHE A C 1
ATOM 621 O O . PHE A 1 79 ? 8.644 -15.645 -7.516 1.00 98.69 79 PHE A O 1
ATOM 628 N N . SER A 1 80 ? 9.158 -15.728 -9.696 1.00 98.25 80 SER A N 1
ATOM 629 C CA . SER A 1 80 ? 8.427 -16.981 -9.932 1.00 98.25 80 SER A CA 1
ATOM 630 C C . SER A 1 80 ? 8.951 -18.153 -9.092 1.00 98.25 80 SER A C 1
ATOM 632 O O . SER A 1 80 ? 8.172 -19.021 -8.706 1.00 98.25 80 SER A O 1
ATOM 634 N N . ASN A 1 81 ? 10.254 -18.180 -8.773 1.00 98.25 81 ASN A N 1
ATOM 635 C CA . ASN A 1 81 ? 10.843 -19.218 -7.921 1.00 98.25 81 ASN A CA 1
ATOM 636 C C . ASN A 1 81 ? 10.346 -19.126 -6.466 1.00 98.25 81 ASN A C 1
ATOM 638 O O . ASN A 1 81 ? 10.329 -20.141 -5.777 1.00 98.25 81 ASN A O 1
ATOM 642 N N . GLU A 1 82 ? 9.888 -17.948 -6.037 1.00 97.31 82 GLU A N 1
ATOM 643 C CA . GLU A 1 82 ? 9.252 -17.695 -4.736 1.00 97.31 82 GLU A CA 1
ATOM 644 C C . GLU A 1 82 ? 7.711 -17.743 -4.818 1.00 97.31 82 GLU A C 1
ATOM 646 O O . GLU A 1 82 ? 7.014 -17.324 -3.898 1.00 97.31 82 GLU A O 1
ATOM 651 N N . ASN A 1 83 ? 7.150 -18.268 -5.917 1.00 96.69 83 ASN A N 1
ATOM 652 C CA . ASN A 1 83 ? 5.710 -18.305 -6.218 1.00 96.69 83 ASN A CA 1
ATOM 653 C C . ASN A 1 83 ? 5.042 -16.925 -6.376 1.00 96.69 83 ASN A C 1
ATOM 655 O O . ASN A 1 83 ? 3.814 -16.823 -6.362 1.00 96.69 83 ASN A O 1
ATOM 659 N N . ILE A 1 84 ? 5.827 -15.870 -6.590 1.00 98.38 84 ILE A N 1
ATOM 660 C CA . ILE A 1 84 ? 5.330 -14.525 -6.882 1.00 98.38 84 ILE A CA 1
ATOM 661 C C . ILE A 1 84 ? 5.162 -14.413 -8.400 1.00 98.38 84 ILE A C 1
ATOM 663 O O . ILE A 1 84 ? 6.133 -14.261 -9.142 1.00 98.38 84 ILE A O 1
ATOM 667 N N . ASN A 1 85 ? 3.920 -14.518 -8.870 1.00 97.88 85 ASN A N 1
ATOM 668 C CA . ASN A 1 85 ? 3.592 -14.505 -10.294 1.00 97.88 85 ASN A CA 1
ATOM 669 C C . ASN A 1 85 ? 2.763 -13.266 -10.644 1.00 97.88 85 ASN A C 1
ATOM 671 O O . ASN A 1 85 ? 1.728 -13.009 -10.030 1.00 97.88 85 ASN A O 1
ATOM 675 N N . PHE A 1 86 ? 3.209 -12.522 -11.654 1.00 98.44 86 PHE A N 1
ATOM 676 C CA . PHE A 1 86 ? 2.471 -11.390 -12.208 1.00 98.44 86 PHE A CA 1
ATOM 677 C C . PHE A 1 86 ? 1.501 -11.893 -13.277 1.00 98.44 86 PHE A C 1
ATOM 679 O O . PHE A 1 86 ? 1.902 -12.618 -14.185 1.00 98.44 86 PHE A O 1
ATOM 686 N N . SER A 1 87 ? 0.232 -11.508 -13.163 1.00 97.88 87 SER A N 1
ATOM 687 C CA . SER A 1 87 ? -0.821 -11.890 -14.115 1.00 97.88 87 SER A CA 1
ATOM 688 C C . SER A 1 87 ? -0.692 -11.127 -15.430 1.00 97.88 87 SER A C 1
ATOM 690 O O . SER A 1 87 ? -0.991 -11.670 -16.491 1.00 97.88 87 SER A O 1
ATOM 692 N N . ALA A 1 88 ? -0.184 -9.895 -15.363 1.00 98.38 88 ALA A N 1
ATOM 693 C CA . ALA A 1 88 ? 0.143 -9.074 -16.516 1.00 98.38 88 ALA A CA 1
ATOM 694 C C . ALA A 1 88 ? 1.357 -8.180 -16.230 1.00 98.38 88 ALA A C 1
ATOM 696 O O . ALA A 1 88 ? 1.675 -7.863 -15.079 1.00 98.38 88 ALA A O 1
ATOM 697 N N . ILE A 1 89 ? 2.039 -7.778 -17.302 1.00 98.44 89 ILE A N 1
ATOM 698 C CA . ILE A 1 89 ? 3.177 -6.858 -17.275 1.00 98.44 89 ILE A CA 1
ATOM 699 C C . ILE A 1 89 ? 2.944 -5.819 -18.370 1.00 98.44 89 ILE A C 1
ATOM 701 O O . ILE A 1 89 ? 2.972 -6.148 -19.556 1.00 98.44 89 ILE A O 1
ATOM 705 N N . HIS A 1 90 ? 2.729 -4.570 -17.971 1.00 98.44 90 HIS A N 1
ATOM 706 C CA . HIS A 1 90 ? 2.523 -3.444 -18.873 1.00 98.44 90 HIS A CA 1
ATOM 707 C C . HIS A 1 90 ? 3.777 -2.570 -18.892 1.00 98.44 90 HIS A C 1
ATOM 709 O O . HIS A 1 90 ? 4.186 -2.026 -17.865 1.00 98.44 90 HIS A O 1
ATOM 715 N N . VAL A 1 91 ? 4.388 -2.449 -20.071 1.00 97.75 91 VAL A N 1
ATOM 716 C CA . VAL A 1 91 ? 5.618 -1.679 -20.288 1.00 97.75 91 VAL A CA 1
ATOM 717 C C . VAL A 1 91 ? 5.330 -0.561 -21.280 1.00 97.75 91 VAL A C 1
ATOM 719 O O . VAL A 1 91 ? 5.124 -0.826 -22.467 1.00 97.75 91 VAL A O 1
ATOM 722 N N . ASP A 1 92 ? 5.343 0.682 -20.805 1.00 97.62 92 ASP A N 1
ATOM 723 C CA . ASP A 1 92 ? 5.369 1.842 -21.691 1.00 97.62 92 ASP A CA 1
ATOM 724 C C . ASP A 1 92 ? 6.808 2.092 -22.146 1.00 97.62 92 ASP A C 1
ATOM 726 O O . ASP A 1 92 ? 7.733 2.046 -21.341 1.00 97.62 92 ASP A O 1
ATOM 730 N N . ARG A 1 93 ? 7.001 2.338 -23.441 1.00 96.31 93 ARG A N 1
ATOM 731 C CA . ARG A 1 93 ? 8.332 2.480 -24.060 1.00 96.31 93 ARG A CA 1
ATOM 732 C C . ARG A 1 93 ? 8.680 3.925 -24.419 1.00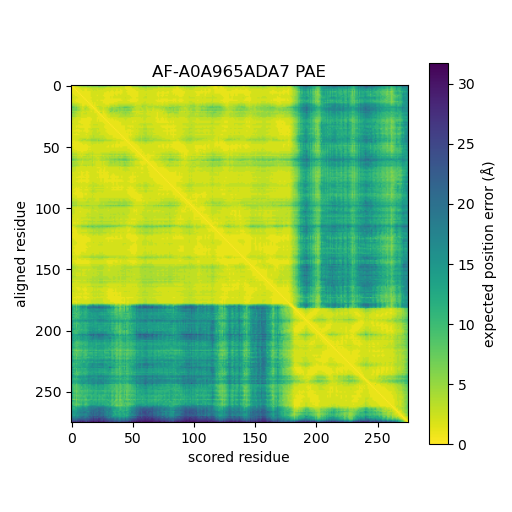 96.31 93 ARG A C 1
ATOM 734 O O . ARG A 1 93 ? 9.755 4.196 -24.950 1.00 96.31 93 ARG A O 1
ATOM 741 N N . SER A 1 94 ? 7.729 4.836 -24.228 1.00 95.69 94 SER A N 1
ATOM 742 C CA . SER A 1 94 ? 7.845 6.220 -24.677 1.00 95.69 94 SER A CA 1
ATOM 743 C C . SER A 1 94 ? 8.711 7.033 -23.729 1.00 95.69 94 SER A C 1
ATOM 745 O O . SER A 1 94 ? 8.805 6.738 -22.537 1.00 95.69 94 SER A O 1
ATOM 747 N N . PHE A 1 95 ? 9.329 8.087 -24.245 1.00 94.50 95 PHE A N 1
ATOM 748 C CA . PHE A 1 95 ? 10.013 9.063 -23.409 1.00 94.50 95 PHE A CA 1
ATOM 749 C C . PHE A 1 95 ? 9.013 9.968 -22.686 1.00 94.50 95 PHE A C 1
ATOM 751 O O . PHE A 1 95 ? 7.934 10.275 -23.201 1.00 94.50 95 PHE A O 1
ATOM 758 N N . ALA A 1 96 ? 9.410 10.503 -21.529 1.00 92.81 96 ALA A N 1
ATOM 759 C CA . ALA A 1 96 ? 8.572 11.429 -20.759 1.00 92.81 96 ALA A CA 1
ATOM 760 C C . ALA A 1 96 ? 8.022 12.619 -21.572 1.00 92.81 96 ALA A C 1
ATOM 762 O O . ALA A 1 96 ? 6.861 12.992 -21.417 1.00 92.81 96 ALA A O 1
ATOM 763 N N . HIS A 1 97 ? 8.821 13.189 -22.479 1.00 93.62 97 HIS A N 1
ATOM 764 C CA . HIS A 1 97 ? 8.418 14.347 -23.285 1.00 93.62 97 HIS A CA 1
ATOM 765 C C . HIS A 1 97 ? 7.342 14.030 -24.339 1.00 93.62 97 HIS A C 1
ATOM 767 O O . HIS A 1 97 ? 6.688 14.945 -24.840 1.00 93.62 97 HIS A O 1
ATOM 773 N N . GLU A 1 98 ? 7.131 12.754 -24.672 1.00 93.38 98 GLU A N 1
ATOM 774 C CA . GLU A 1 98 ? 6.122 12.336 -25.649 1.00 93.38 98 GLU A CA 1
ATOM 775 C C . GLU A 1 98 ? 4.700 12.329 -25.071 1.00 93.38 98 GLU A C 1
ATOM 777 O O . GLU A 1 98 ? 3.741 12.310 -25.843 1.00 93.38 98 GLU A O 1
ATOM 782 N N . ASN A 1 99 ? 4.557 12.364 -23.737 1.00 91.69 99 ASN A N 1
ATOM 783 C CA . ASN A 1 99 ? 3.276 12.466 -23.024 1.00 91.69 99 ASN A CA 1
ATOM 784 C C . ASN A 1 99 ? 2.208 11.468 -23.520 1.00 91.69 99 ASN A C 1
ATOM 786 O O . ASN A 1 99 ? 1.038 11.818 -23.702 1.00 91.69 99 ASN A O 1
ATOM 790 N N . LYS A 1 100 ? 2.606 10.216 -23.785 1.00 96.81 100 LYS A N 1
ATOM 791 C CA . LYS A 1 100 ? 1.679 9.179 -24.253 1.00 96.81 100 LYS A CA 1
ATOM 792 C C . LYS A 1 100 ? 0.671 8.814 -23.155 1.00 96.81 100 LYS A C 1
ATOM 794 O O . LYS A 1 100 ? 1.057 8.704 -21.996 1.00 96.81 100 LYS A O 1
ATOM 799 N N . PRO A 1 101 ? -0.597 8.527 -23.500 1.00 96.25 101 PRO A N 1
ATOM 800 C CA . PRO A 1 101 ? -1.611 8.128 -22.519 1.00 96.25 101 PRO A CA 1
ATOM 801 C C . PRO A 1 101 ? -1.360 6.733 -21.920 1.00 96.25 101 PRO A C 1
ATOM 803 O O . PRO A 1 101 ? -1.994 6.357 -20.937 1.00 96.25 101 PRO A O 1
ATOM 806 N N . THR A 1 102 ? -0.466 5.954 -22.530 1.00 96.12 102 THR A N 1
ATOM 807 C CA . THR A 1 102 ? 0.015 4.661 -22.033 1.00 96.12 102 THR A CA 1
ATOM 808 C C . THR A 1 102 ? 1.075 4.813 -20.945 1.00 96.12 102 THR A C 1
ATOM 810 O O . THR A 1 102 ? 1.200 3.922 -20.116 1.00 96.12 102 THR A O 1
ATOM 813 N N . ARG A 1 103 ? 1.789 5.943 -20.900 1.00 97.38 103 ARG A N 1
ATOM 814 C CA . ARG A 1 103 ? 2.836 6.223 -19.919 1.00 97.38 103 ARG A CA 1
ATOM 815 C C . ARG A 1 103 ? 2.217 6.647 -18.596 1.00 97.38 103 ARG A C 1
ATOM 817 O O . ARG A 1 103 ? 1.388 7.557 -18.594 1.00 97.38 103 ARG A O 1
ATOM 824 N N . LYS A 1 104 ? 2.669 6.085 -17.466 1.00 97.38 104 LYS A N 1
ATOM 825 C CA . LYS A 1 104 ? 2.239 6.558 -16.135 1.00 97.38 104 LYS A CA 1
ATOM 826 C C . LYS A 1 104 ? 2.485 8.073 -16.015 1.00 97.38 104 LYS A C 1
ATOM 828 O O . LYS A 1 104 ? 3.577 8.517 -16.382 1.00 97.38 104 LYS A O 1
ATOM 833 N N . PRO A 1 105 ? 1.510 8.859 -15.521 1.00 97.75 105 PRO A N 1
ATOM 834 C CA . PRO A 1 105 ? 0.302 8.436 -14.795 1.00 97.75 105 PRO A CA 1
ATOM 835 C C . PRO A 1 105 ? -0.929 8.101 -15.665 1.00 97.75 105 PRO A C 1
ATOM 837 O O . PRO A 1 105 ? -2.031 7.941 -15.142 1.00 97.75 105 PRO A O 1
ATOM 840 N N . GLY A 1 106 ? -0.786 8.035 -16.988 1.00 97.56 106 GLY A N 1
ATOM 841 C CA . GLY A 1 106 ? -1.844 7.625 -17.907 1.00 97.56 106 GLY A CA 1
ATOM 842 C C . GLY A 1 106 ? -2.276 6.166 -17.716 1.00 97.56 106 GLY A C 1
ATOM 843 O O . GLY A 1 106 ? -1.489 5.307 -17.324 1.00 97.56 106 GLY A O 1
ATOM 844 N N . THR A 1 107 ? -3.551 5.889 -17.993 1.00 97.56 107 THR A N 1
ATOM 845 C CA . THR A 1 107 ? -4.208 4.602 -17.705 1.00 97.56 107 THR A CA 1
ATOM 846 C C . THR A 1 107 ? -4.487 3.768 -18.953 1.00 97.56 107 THR A C 1
ATOM 848 O O . THR A 1 107 ? -5.105 2.710 -18.854 1.00 97.56 107 THR A O 1
ATOM 851 N N . ALA A 1 108 ? -4.045 4.193 -20.144 1.00 97.25 108 ALA A N 1
ATOM 852 C CA . ALA A 1 108 ? -4.476 3.563 -21.396 1.00 97.25 108 ALA A CA 1
ATOM 853 C C . ALA A 1 108 ? -4.065 2.083 -21.522 1.00 97.25 108 ALA A C 1
ATOM 855 O O . ALA A 1 108 ? -4.780 1.313 -22.161 1.00 97.25 108 ALA A O 1
ATOM 856 N N . MET A 1 109 ? -2.965 1.662 -20.881 1.00 96.88 109 MET A N 1
ATOM 857 C CA . MET A 1 109 ? -2.559 0.247 -20.831 1.00 96.88 109 MET A CA 1
ATOM 858 C C . MET A 1 109 ? -3.380 -0.600 -19.848 1.00 96.88 109 MET A C 1
ATOM 860 O O . MET A 1 109 ? -3.293 -1.819 -19.896 1.00 96.88 109 MET A O 1
ATOM 864 N N . LEU A 1 110 ? -4.152 0.033 -18.960 1.00 97.75 110 LEU A N 1
ATOM 865 C CA . LEU A 1 110 ? -4.806 -0.589 -17.803 1.00 97.75 110 LEU A CA 1
ATOM 866 C C . LEU A 1 110 ? -6.339 -0.553 -17.904 1.00 97.75 110 LEU A C 1
ATOM 868 O O . LEU A 1 110 ? -7.045 -0.759 -16.921 1.00 97.75 110 LEU A O 1
ATOM 872 N N . THR A 1 111 ? -6.872 -0.266 -19.091 1.00 96.31 111 THR A N 1
ATOM 873 C CA . THR A 1 111 ? -8.316 -0.081 -19.303 1.00 96.31 111 THR A CA 1
ATOM 874 C C . THR A 1 111 ? -9.145 -1.326 -18.979 1.00 96.31 111 THR A C 1
ATOM 876 O O . THR A 1 111 ? -10.298 -1.187 -18.580 1.00 96.31 111 THR A O 1
ATOM 879 N N . GLU A 1 112 ? -8.568 -2.529 -19.068 1.00 96.00 112 GLU A N 1
ATOM 880 C CA . GLU A 1 112 ? -9.239 -3.786 -18.698 1.00 96.00 112 GLU A CA 1
ATOM 881 C C . GLU A 1 112 ? -9.625 -3.856 -17.208 1.00 96.00 112 GLU A C 1
ATOM 883 O O . GLU A 1 112 ? -10.664 -4.423 -16.854 1.00 96.00 112 GLU A O 1
ATOM 888 N N . TYR A 1 113 ? -8.838 -3.210 -16.341 1.00 96.94 113 TYR A N 1
ATOM 889 C CA . TYR A 1 113 ? -9.053 -3.208 -14.894 1.00 96.94 113 TYR A CA 1
ATOM 890 C C . TYR A 1 113 ? -10.129 -2.212 -14.447 1.00 96.94 113 TYR A C 1
ATOM 892 O O . TYR A 1 113 ? -10.574 -2.279 -13.309 1.00 96.94 113 TYR A O 1
ATOM 900 N N . LEU A 1 114 ? -10.586 -1.319 -15.335 1.00 94.56 114 LEU A N 1
ATOM 901 C CA . LEU A 1 114 ? -11.688 -0.377 -15.075 1.00 94.56 114 LEU A CA 1
ATOM 902 C C . LEU A 1 114 ? -13.078 -1.028 -15.206 1.00 94.56 114 LEU A C 1
ATOM 904 O O . LEU A 1 114 ? -14.105 -0.351 -15.148 1.00 94.56 114 LEU A O 1
ATOM 908 N N . SER A 1 115 ? -13.126 -2.340 -15.434 1.00 93.75 115 SER A N 1
ATOM 909 C CA . SER A 1 115 ? -14.365 -3.109 -15.506 1.00 93.75 115 SER A CA 1
ATOM 910 C C . SER A 1 115 ? -14.961 -3.373 -14.117 1.00 93.75 115 SER A C 1
ATOM 912 O O . SER A 1 115 ? -14.273 -3.353 -13.100 1.00 93.75 115 SER A O 1
ATOM 914 N N . ALA A 1 116 ? -16.259 -3.691 -14.072 1.00 92.88 116 ALA A N 1
ATOM 915 C CA . ALA A 1 116 ? -16.972 -4.006 -12.828 1.00 92.88 116 ALA A CA 1
ATOM 916 C C . ALA A 1 116 ? -16.498 -5.305 -12.138 1.00 92.88 116 ALA A C 1
ATOM 918 O O . ALA A 1 116 ? -16.937 -5.610 -11.028 1.00 92.88 116 ALA A O 1
ATOM 919 N N . ASP A 1 117 ? -15.616 -6.075 -12.780 1.00 95.38 117 ASP A N 1
ATOM 920 C CA . ASP A 1 117 ? -15.030 -7.284 -12.202 1.00 95.38 117 ASP A CA 1
ATOM 921 C C . ASP A 1 117 ? -14.009 -6.961 -11.101 1.00 95.38 117 ASP A C 1
ATOM 923 O O . ASP A 1 117 ? -13.780 -7.795 -10.212 1.00 95.38 117 ASP A O 1
ATOM 927 N N . TYR A 1 118 ? -13.440 -5.751 -11.120 1.00 96.81 118 TYR A N 1
ATOM 928 C CA . TYR A 1 118 ? -12.406 -5.294 -10.201 1.00 96.81 118 TYR A CA 1
ATOM 929 C C . TYR A 1 118 ? -12.935 -4.272 -9.182 1.00 96.81 118 TYR A C 1
ATOM 931 O O . TYR A 1 118 ? -13.685 -3.356 -9.503 1.00 96.81 118 TYR A O 1
ATOM 939 N N . ASP A 1 119 ? -12.518 -4.429 -7.927 1.00 96.69 119 ASP A N 1
ATOM 940 C CA . ASP A 1 119 ? -12.757 -3.488 -6.833 1.00 96.69 119 ASP A CA 1
ATOM 941 C C . ASP A 1 119 ? -11.537 -2.573 -6.698 1.00 96.69 119 ASP A C 1
ATOM 943 O O . ASP A 1 119 ? -10.598 -2.848 -5.941 1.00 96.69 119 ASP A O 1
ATOM 947 N N . LEU A 1 120 ? -11.518 -1.499 -7.490 1.00 96.69 120 LEU A N 1
ATOM 948 C CA . LEU A 1 120 ? -10.398 -0.558 -7.514 1.00 96.69 120 LEU A CA 1
ATOM 949 C C . LEU A 1 120 ? -10.276 0.248 -6.216 1.00 96.69 120 LEU A C 1
ATOM 951 O O . LEU A 1 120 ? -9.165 0.575 -5.810 1.00 96.69 120 LEU A O 1
ATOM 955 N N . GLN A 1 121 ? -11.378 0.473 -5.497 1.00 94.25 121 GLN A N 1
ATOM 956 C CA . GLN A 1 121 ? -11.351 1.161 -4.201 1.00 94.25 121 GLN A CA 1
ATOM 957 C C . GLN A 1 121 ? -10.605 0.349 -3.131 1.00 94.25 121 GLN A C 1
ATOM 959 O O . GLN A 1 121 ? -9.998 0.929 -2.229 1.00 94.25 121 GLN A O 1
ATOM 964 N N . ALA A 1 122 ? -10.608 -0.982 -3.252 1.00 93.44 122 ALA A N 1
ATOM 965 C CA . ALA A 1 122 ? -9.814 -1.895 -2.429 1.00 93.44 122 ALA A CA 1
ATOM 966 C C . ALA A 1 122 ? -8.513 -2.380 -3.108 1.00 93.44 122 ALA A C 1
ATOM 968 O O . ALA A 1 122 ? -7.891 -3.334 -2.629 1.00 93.44 122 ALA A O 1
ATOM 969 N N . SER A 1 123 ? -8.111 -1.752 -4.216 1.00 97.25 123 SER A N 1
ATOM 970 C CA . SER A 1 123 ? -6.872 -2.029 -4.956 1.00 97.25 123 SER A CA 1
ATOM 971 C C . SER A 1 123 ? -5.821 -0.948 -4.700 1.00 97.25 123 SER A C 1
ATOM 973 O O . SER A 1 123 ? -6.138 0.149 -4.227 1.00 97.25 123 SER A O 1
ATOM 975 N N . PHE A 1 124 ? -4.558 -1.251 -5.013 1.00 98.50 124 PHE A N 1
ATOM 976 C CA . PHE A 1 124 ? -3.450 -0.333 -4.751 1.00 98.50 124 PHE A CA 1
ATOM 977 C C . PHE A 1 124 ? -2.466 -0.241 -5.918 1.00 98.50 124 PHE A C 1
ATOM 979 O O . PHE A 1 124 ? -2.195 -1.235 -6.591 1.00 98.50 124 PHE A O 1
ATOM 986 N N . VAL A 1 125 ? -1.888 0.946 -6.101 1.00 98.81 125 VAL A N 1
ATOM 987 C CA . VAL A 1 125 ? -0.634 1.147 -6.834 1.00 98.81 125 VAL A CA 1
ATOM 988 C C . VAL A 1 125 ? 0.510 1.247 -5.824 1.00 98.81 125 VAL A C 1
ATOM 990 O O . VAL A 1 125 ? 0.394 1.977 -4.841 1.00 98.81 125 VAL A O 1
ATOM 993 N N . ILE A 1 126 ? 1.611 0.541 -6.060 1.00 98.81 126 ILE A N 1
ATOM 994 C CA . ILE A 1 126 ? 2.858 0.653 -5.298 1.00 98.81 126 ILE A CA 1
ATOM 995 C C . ILE A 1 126 ? 3.929 1.197 -6.238 1.00 98.81 126 ILE A C 1
ATOM 997 O O . ILE A 1 126 ? 4.167 0.609 -7.293 1.00 98.81 126 ILE A O 1
ATOM 1001 N N . GLY A 1 127 ? 4.568 2.293 -5.850 1.00 98.62 127 GLY A N 1
ATOM 1002 C CA . GLY A 1 127 ? 5.647 2.910 -6.616 1.00 98.62 127 GLY A CA 1
ATOM 1003 C C . GLY A 1 127 ? 6.488 3.841 -5.754 1.00 98.62 127 GLY A C 1
ATOM 1004 O O . GLY A 1 127 ? 6.084 4.186 -4.644 1.00 98.62 127 GLY A O 1
ATOM 1005 N N . ASP A 1 128 ? 7.645 4.261 -6.244 1.00 98.38 128 ASP A N 1
ATOM 1006 C CA . ASP A 1 128 ? 8.557 5.183 -5.555 1.00 98.38 128 ASP A CA 1
ATOM 1007 C C . ASP A 1 128 ? 8.383 6.642 -6.010 1.00 98.38 128 ASP A C 1
ATOM 1009 O O . ASP A 1 128 ? 8.886 7.570 -5.367 1.00 98.38 128 ASP A O 1
ATOM 1013 N N . ARG A 1 129 ? 7.625 6.884 -7.090 1.00 97.56 129 ARG A N 1
ATOM 1014 C CA . ARG A 1 129 ? 7.466 8.212 -7.688 1.00 97.56 129 ARG A CA 1
ATOM 1015 C C . ARG A 1 129 ? 6.067 8.778 -7.477 1.00 97.56 129 ARG A C 1
ATOM 1017 O O . ARG A 1 129 ? 5.056 8.089 -7.360 1.00 97.56 129 ARG A O 1
ATOM 1024 N N . ILE A 1 130 ? 5.982 10.107 -7.540 1.00 97.94 130 ILE A N 1
ATOM 1025 C CA . ILE A 1 130 ? 4.701 10.830 -7.523 1.00 97.94 130 ILE A CA 1
ATOM 1026 C C . ILE A 1 130 ? 3.781 10.384 -8.669 1.00 97.94 130 ILE A C 1
ATOM 1028 O O . ILE A 1 130 ? 2.567 10.332 -8.489 1.00 97.94 130 ILE A O 1
ATOM 1032 N N . THR A 1 131 ? 4.347 10.017 -9.821 1.00 97.56 131 THR A N 1
ATOM 1033 C CA . THR A 1 131 ? 3.594 9.516 -10.979 1.00 97.56 131 THR A CA 1
ATOM 1034 C C . THR A 1 131 ? 2.816 8.237 -10.681 1.00 97.56 131 THR A C 1
ATOM 1036 O O . THR A 1 131 ? 1.788 8.000 -11.309 1.00 97.56 131 THR A O 1
ATOM 1039 N N . ASP A 1 132 ? 3.252 7.429 -9.713 1.00 98.56 132 ASP A N 1
ATOM 1040 C CA . ASP A 1 132 ? 2.537 6.218 -9.301 1.00 98.56 132 ASP A CA 1
ATOM 1041 C C . ASP A 1 132 ? 1.329 6.556 -8.424 1.00 98.56 132 ASP A C 1
ATOM 1043 O O . ASP A 1 132 ? 0.260 5.966 -8.562 1.00 98.56 132 ASP A O 1
ATOM 1047 N N . ILE A 1 133 ? 1.444 7.585 -7.583 1.00 98.62 133 ILE A N 1
ATOM 1048 C CA . ILE A 1 133 ? 0.310 8.093 -6.799 1.00 98.62 133 ILE A CA 1
ATOM 1049 C C . ILE A 1 133 ? -0.687 8.845 -7.694 1.00 98.62 133 ILE A C 1
ATOM 1051 O O . ILE A 1 133 ? -1.899 8.757 -7.498 1.00 98.62 133 ILE A O 1
ATOM 1055 N N . GLU A 1 134 ? -0.204 9.544 -8.721 1.00 98.38 134 GLU A N 1
ATOM 1056 C CA . GLU A 1 134 ? -1.057 10.114 -9.770 1.00 98.38 134 GLU A CA 1
ATOM 1057 C C . GLU A 1 134 ? -1.770 9.019 -10.576 1.00 98.38 134 GLU A C 1
ATOM 1059 O O . GLU A 1 134 ? -2.958 9.161 -10.867 1.00 98.38 134 GLU A O 1
ATOM 1064 N N . LEU A 1 135 ? -1.088 7.909 -10.887 1.00 98.56 135 LEU A N 1
ATOM 1065 C CA . LEU A 1 135 ? -1.720 6.742 -11.501 1.00 98.56 135 LEU A CA 1
ATOM 1066 C C . LEU A 1 135 ? -2.815 6.173 -10.591 1.00 98.56 135 LEU A C 1
ATOM 1068 O O . LEU A 1 135 ? -3.918 5.919 -11.070 1.00 98.56 135 LEU A O 1
ATOM 1072 N N . ALA A 1 136 ? -2.543 6.029 -9.289 1.00 98.38 136 ALA A N 1
ATOM 1073 C CA . ALA A 1 136 ? -3.525 5.546 -8.319 1.00 98.38 136 ALA A CA 1
ATOM 1074 C C . ALA A 1 136 ? -4.797 6.398 -8.336 1.00 98.38 136 ALA A C 1
ATOM 1076 O O . ALA A 1 136 ? -5.907 5.879 -8.433 1.00 98.38 136 ALA A O 1
ATOM 1077 N N . LYS A 1 137 ? -4.625 7.724 -8.332 1.00 98.31 137 LYS A N 1
ATOM 1078 C CA . LYS A 1 137 ? -5.726 8.678 -8.477 1.00 98.31 137 LYS A CA 1
ATOM 1079 C C . LYS A 1 137 ? -6.498 8.477 -9.781 1.00 98.31 137 LYS A C 1
ATOM 1081 O O . LYS A 1 137 ? -7.723 8.460 -9.749 1.00 98.31 137 LYS A O 1
ATOM 1086 N N . ASN A 1 138 ? -5.808 8.330 -10.911 1.00 98.06 138 ASN A N 1
ATOM 1087 C CA . ASN A 1 138 ? -6.449 8.181 -12.221 1.00 98.06 138 ASN A CA 1
ATOM 1088 C C . ASN A 1 138 ? -7.187 6.842 -12.388 1.00 98.06 138 ASN A C 1
ATOM 1090 O O . ASN A 1 138 ? -8.114 6.760 -13.189 1.00 98.06 138 ASN A O 1
ATOM 1094 N N . LEU A 1 139 ? -6.784 5.810 -11.642 1.00 97.62 139 LEU A N 1
ATOM 1095 C CA . LEU A 1 139 ? -7.481 4.525 -11.540 1.00 97.62 139 LEU A CA 1
ATOM 1096 C C . LEU A 1 139 ? -8.570 4.518 -10.455 1.00 97.62 139 LEU A C 1
ATOM 1098 O O . LEU A 1 139 ? -9.224 3.499 -10.266 1.00 97.62 139 LEU A O 1
ATOM 1102 N N . GLU A 1 140 ? -8.748 5.619 -9.720 1.00 96.31 140 GLU A N 1
ATOM 1103 C CA . GLU A 1 140 ? -9.629 5.704 -8.549 1.00 96.31 140 GLU A CA 1
ATOM 1104 C C . GLU A 1 140 ? -9.308 4.666 -7.455 1.00 96.31 140 GLU A C 1
ATOM 1106 O O . GLU A 1 140 ? -10.189 4.231 -6.714 1.00 96.31 140 GLU A O 1
ATOM 1111 N N . CYS A 1 141 ? -8.037 4.289 -7.318 1.00 96.06 141 CYS A N 1
ATOM 1112 C CA . CYS A 1 141 ? -7.554 3.395 -6.270 1.00 96.06 141 CYS A CA 1
ATOM 1113 C C . CYS A 1 141 ? -6.670 4.137 -5.253 1.00 96.06 141 CYS A C 1
ATOM 1115 O O . CYS A 1 141 ? -6.516 5.363 -5.286 1.00 96.06 141 CYS A O 1
ATOM 1117 N N . LYS A 1 142 ? -6.094 3.397 -4.302 1.00 96.88 142 LYS A N 1
ATOM 1118 C CA . LYS A 1 142 ? -5.128 3.940 -3.337 1.00 96.88 142 LYS A CA 1
ATOM 1119 C C . LYS A 1 142 ? -3.689 3.710 -3.797 1.00 96.88 142 LYS A C 1
ATOM 1121 O O . LYS A 1 142 ? -3.419 2.867 -4.643 1.00 96.88 142 LYS A O 1
ATOM 1126 N N . GLY A 1 143 ? -2.766 4.490 -3.259 1.00 98.00 143 GLY A N 1
ATOM 1127 C CA . GLY A 1 143 ? -1.342 4.461 -3.559 1.00 98.00 143 GLY A CA 1
ATOM 1128 C C . GLY A 1 143 ? -0.518 4.190 -2.304 1.00 98.00 143 GLY A C 1
ATOM 1129 O O . GLY A 1 143 ? -0.868 4.645 -1.213 1.00 98.00 143 GLY A O 1
ATOM 1130 N N . ILE A 1 144 ? 0.577 3.460 -2.465 1.00 98.62 144 ILE A N 1
ATOM 1131 C CA . ILE A 1 144 ? 1.617 3.246 -1.460 1.00 98.62 144 ILE A CA 1
ATOM 1132 C C . ILE A 1 144 ? 2.910 3.792 -2.057 1.00 98.62 144 ILE A C 1
ATOM 1134 O O . ILE A 1 144 ? 3.346 3.319 -3.106 1.00 98.62 144 ILE A O 1
ATOM 1138 N N . LEU A 1 145 ? 3.490 4.797 -1.405 1.00 98.69 145 LEU A N 1
ATOM 1139 C CA . LEU A 1 145 ? 4.692 5.471 -1.879 1.00 98.69 145 LEU A CA 1
ATOM 1140 C C . LEU A 1 145 ? 5.930 4.908 -1.176 1.00 98.69 145 LEU A C 1
ATOM 1142 O O . LEU A 1 145 ? 6.058 5.026 0.046 1.00 98.69 145 LEU A O 1
ATOM 1146 N N . ILE A 1 146 ? 6.854 4.340 -1.948 1.00 98.44 146 ILE A N 1
ATOM 1147 C CA . ILE A 1 146 ? 8.150 3.889 -1.448 1.00 98.44 146 ILE A CA 1
ATOM 1148 C C . ILE A 1 146 ? 9.104 5.084 -1.364 1.00 98.44 146 ILE A C 1
ATOM 1150 O O . ILE A 1 146 ? 9.757 5.445 -2.337 1.00 98.44 146 ILE A O 1
ATOM 1154 N N . ASN A 1 147 ? 9.145 5.754 -0.214 1.00 97.75 147 ASN A N 1
ATOM 1155 C CA . ASN A 1 147 ? 9.923 6.977 -0.017 1.00 97.75 147 ASN A CA 1
ATOM 1156 C C . ASN A 1 147 ? 10.206 7.231 1.474 1.00 97.75 147 ASN A C 1
ATOM 1158 O O . ASN A 1 147 ? 9.471 6.784 2.350 1.00 97.75 147 ASN A O 1
ATOM 1162 N N . ASP A 1 148 ? 11.258 7.995 1.761 1.00 95.94 148 ASP A N 1
ATOM 1163 C CA . ASP A 1 148 ? 11.682 8.391 3.113 1.00 95.94 148 ASP A CA 1
ATOM 1164 C C . ASP A 1 148 ? 10.888 9.577 3.702 1.00 95.94 148 ASP A C 1
ATOM 1166 O O . ASP A 1 148 ? 11.223 10.099 4.765 1.00 95.94 148 ASP A O 1
ATOM 1170 N N . GLY A 1 149 ? 9.833 10.020 3.013 1.00 94.44 149 GLY A N 1
ATOM 1171 C CA . GLY A 1 149 ? 9.016 11.173 3.381 1.00 94.44 149 GLY A CA 1
ATOM 1172 C C . GLY A 1 149 ? 9.443 12.480 2.706 1.00 94.44 149 GLY A C 1
ATOM 1173 O O . GLY A 1 149 ? 8.716 13.472 2.807 1.00 94.44 149 GLY A O 1
ATOM 1174 N N . SER A 1 150 ? 10.555 12.495 1.963 1.00 96.56 150 SER A N 1
ATOM 1175 C CA . SER A 1 150 ? 11.004 13.660 1.184 1.00 96.56 150 SER A CA 1
ATOM 1176 C C . SER A 1 150 ? 9.960 14.171 0.181 1.00 96.56 150 SER A C 1
ATOM 1178 O O . SER A 1 150 ? 9.929 15.364 -0.118 1.00 96.56 150 SER A O 1
ATOM 1180 N N . LEU A 1 151 ? 9.056 13.308 -0.294 1.00 96.25 151 LEU A N 1
ATOM 1181 C CA . LEU A 1 151 ? 8.024 13.645 -1.281 1.00 96.25 151 LEU A CA 1
ATOM 1182 C C . LEU A 1 151 ? 6.677 14.104 -0.688 1.00 96.25 151 LEU A C 1
ATOM 1184 O O . LEU A 1 151 ? 5.765 14.460 -1.440 1.00 96.25 151 LEU A O 1
ATOM 1188 N N . VAL A 1 152 ? 6.531 14.156 0.643 1.00 94.44 152 VAL A N 1
ATOM 1189 C CA . VAL A 1 152 ? 5.271 14.555 1.312 1.00 94.44 152 VAL A CA 1
ATOM 1190 C C . VAL A 1 152 ? 4.814 15.955 0.897 1.00 94.44 152 VAL A C 1
ATOM 1192 O O . VAL A 1 152 ? 3.626 16.188 0.671 1.00 94.44 152 VAL A O 1
ATOM 1195 N N . GLN A 1 153 ? 5.748 16.897 0.770 1.00 95.81 153 GLN A N 1
ATOM 1196 C CA . GLN A 1 153 ? 5.417 18.263 0.371 1.00 95.81 153 GLN A CA 1
ATOM 1197 C C . GLN A 1 153 ? 4.902 18.320 -1.077 1.00 95.81 153 GLN A C 1
ATOM 1199 O O . GLN A 1 153 ? 3.910 18.988 -1.361 1.00 95.81 153 GLN A O 1
ATOM 1204 N N . THR A 1 154 ? 5.503 17.547 -1.981 1.00 96.50 154 THR A N 1
ATOM 1205 C CA . THR A 1 154 ? 5.054 17.452 -3.375 1.00 96.50 154 THR A CA 1
ATOM 1206 C C . THR A 1 154 ? 3.677 16.788 -3.492 1.00 96.50 154 THR A C 1
ATOM 1208 O O . THR A 1 154 ? 2.863 17.211 -4.316 1.00 96.50 154 THR A O 1
ATOM 1211 N N . LEU A 1 155 ? 3.371 15.795 -2.645 1.00 96.06 155 LEU A N 1
ATOM 1212 C CA . LEU A 1 155 ? 2.028 15.204 -2.563 1.00 96.06 155 LEU A CA 1
ATOM 1213 C C . LEU A 1 155 ? 0.967 16.247 -2.187 1.00 96.06 155 LEU A C 1
ATOM 1215 O O . LEU A 1 155 ? -0.096 16.280 -2.810 1.00 96.06 155 LEU A O 1
ATOM 1219 N N . LYS A 1 156 ? 1.264 17.116 -1.211 1.00 95.56 156 LYS A N 1
ATOM 1220 C CA . LYS A 1 156 ? 0.391 18.230 -0.798 1.00 95.56 156 LYS A CA 1
ATOM 1221 C C . LYS A 1 156 ? 0.146 19.208 -1.936 1.00 95.56 156 LYS A C 1
ATOM 1223 O O . LYS A 1 156 ? -0.999 19.497 -2.274 1.00 95.56 156 LYS A O 1
ATOM 1228 N N . GLU A 1 157 ? 1.219 19.670 -2.571 1.00 96.81 157 GLU A N 1
ATOM 1229 C CA . GLU A 1 157 ? 1.161 20.640 -3.671 1.00 96.81 157 GLU A CA 1
ATOM 1230 C C . GLU A 1 157 ? 0.338 20.129 -4.858 1.00 96.81 157 GLU A C 1
ATOM 1232 O O . GLU A 1 157 ? -0.409 20.889 -5.472 1.00 96.81 157 GLU A O 1
ATOM 1237 N N . LYS A 1 158 ? 0.409 18.824 -5.144 1.00 96.56 158 LYS A N 1
ATOM 1238 C CA . LYS A 1 158 ? -0.388 18.166 -6.192 1.00 96.56 158 LYS A CA 1
ATOM 1239 C C . LYS A 1 158 ? -1.761 17.670 -5.720 1.00 96.56 158 LYS A C 1
ATOM 1241 O O . LYS A 1 158 ? -2.503 17.099 -6.521 1.00 96.56 158 LYS A O 1
ATOM 1246 N N . SER A 1 159 ? -2.125 17.896 -4.454 1.00 96.56 159 SER A N 1
ATOM 1247 C CA . SER A 1 159 ? -3.389 17.442 -3.851 1.00 96.56 159 SER A CA 1
ATOM 1248 C C . SER A 1 159 ? -3.614 15.926 -3.987 1.00 96.56 159 SER A C 1
ATOM 1250 O O . SER A 1 159 ? -4.691 15.468 -4.378 1.00 96.56 159 SER A O 1
ATOM 1252 N N . LEU A 1 160 ? -2.574 15.138 -3.702 1.00 96.81 160 LEU A N 1
ATOM 1253 C CA . LEU A 1 160 ? -2.562 13.673 -3.824 1.00 96.81 160 LEU A CA 1
ATOM 1254 C C . LEU A 1 160 ? -2.647 12.937 -2.479 1.00 96.81 160 LEU A C 1
ATOM 1256 O O . LEU A 1 160 ? -2.756 11.714 -2.463 1.00 96.81 160 LEU A O 1
ATOM 1260 N N . GLU A 1 161 ? -2.643 13.654 -1.354 1.00 94.38 161 GLU A N 1
ATOM 1261 C CA . GLU A 1 161 ? -2.642 13.064 -0.005 1.00 94.38 161 GLU A CA 1
ATOM 1262 C C . GLU A 1 161 ? -3.799 12.080 0.219 1.00 94.38 161 GLU A C 1
ATOM 1264 O O . GLU A 1 161 ? -3.600 11.013 0.785 1.00 94.38 161 GLU A O 1
ATOM 1269 N N . ALA A 1 162 ? -4.993 12.381 -0.300 1.00 93.81 162 ALA A N 1
ATOM 1270 C CA . ALA A 1 162 ? -6.171 11.517 -0.163 1.00 93.81 162 ALA A CA 1
ATOM 1271 C C . ALA A 1 162 ? -6.045 10.157 -0.887 1.00 93.81 162 ALA A C 1
ATOM 1273 O O . ALA A 1 162 ? -6.821 9.227 -0.620 1.00 93.81 162 ALA A O 1
ATOM 1274 N N . TYR A 1 163 ? -5.092 10.043 -1.814 1.00 96.81 163 TYR A N 1
ATOM 1275 C CA . TYR A 1 163 ? -4.821 8.831 -2.581 1.00 96.81 163 TYR A CA 1
ATOM 1276 C C . TYR A 1 163 ? -3.616 8.065 -2.033 1.00 96.81 163 TYR A C 1
ATOM 1278 O O . TYR A 1 163 ? -3.554 6.861 -2.229 1.00 96.81 163 TYR A O 1
ATOM 1286 N N . CYS A 1 164 ? -2.708 8.698 -1.288 1.00 97.25 164 CYS A N 1
ATOM 1287 C CA . CYS A 1 164 ? -1.552 8.034 -0.687 1.00 97.25 164 CYS A CA 1
ATOM 1288 C C . CYS A 1 164 ? -1.904 7.478 0.702 1.00 97.25 164 CYS A C 1
ATOM 1290 O O . CYS A 1 164 ? -2.077 8.232 1.654 1.00 97.25 164 CYS A O 1
ATOM 1292 N N . SER A 1 165 ? -2.025 6.157 0.832 1.00 95.50 165 SER A N 1
ATOM 1293 C CA . SER A 1 165 ? -2.414 5.501 2.092 1.00 95.50 165 SER A CA 1
ATOM 1294 C C . SER A 1 165 ? -1.239 5.113 2.988 1.00 95.50 165 SER A C 1
ATOM 1296 O O . SER A 1 165 ? -1.432 4.937 4.187 1.00 95.50 165 SER A O 1
ATOM 1298 N N . LEU A 1 166 ? -0.036 4.981 2.428 1.00 96.50 166 LEU A N 1
ATOM 1299 C CA . LEU A 1 166 ? 1.176 4.643 3.171 1.00 96.50 166 LEU A CA 1
ATOM 1300 C C . LEU A 1 166 ? 2.396 5.265 2.485 1.00 96.50 166 LEU A C 1
ATOM 1302 O O . LEU A 1 166 ? 2.474 5.263 1.258 1.00 96.50 166 LEU A O 1
ATOM 1306 N N . ILE A 1 167 ? 3.337 5.771 3.284 1.00 98.00 167 ILE A N 1
ATOM 1307 C CA . ILE A 1 167 ? 4.665 6.209 2.843 1.00 98.00 167 ILE A CA 1
ATOM 1308 C C . ILE A 1 167 ? 5.682 5.461 3.700 1.00 98.00 167 ILE A C 1
ATOM 1310 O O . ILE A 1 167 ? 5.624 5.554 4.924 1.00 98.00 167 ILE A O 1
ATOM 1314 N N . THR A 1 168 ? 6.563 4.684 3.078 1.00 98.00 168 THR A N 1
ATOM 1315 C CA . THR A 1 168 ? 7.556 3.860 3.787 1.00 98.00 168 THR A CA 1
ATOM 1316 C C . THR A 1 168 ? 8.711 3.495 2.862 1.00 98.00 168 THR A C 1
ATOM 1318 O O . THR A 1 168 ? 8.572 3.563 1.652 1.00 98.00 168 THR A O 1
ATOM 1321 N N . THR A 1 169 ? 9.842 3.050 3.399 1.00 98.19 169 THR A N 1
ATOM 1322 C CA . THR A 1 169 ? 10.937 2.432 2.626 1.00 98.19 169 THR A CA 1
ATOM 1323 C C . THR A 1 169 ? 11.000 0.913 2.817 1.00 98.19 169 THR A C 1
ATOM 1325 O O . THR A 1 169 ? 11.956 0.265 2.403 1.00 98.19 169 THR A O 1
ATOM 1328 N N . SER A 1 170 ? 10.001 0.315 3.476 1.00 97.81 170 SER A N 1
ATOM 1329 C CA . SER A 1 170 ? 10.050 -1.071 3.942 1.00 97.81 170 SER A CA 1
ATOM 1330 C C . SER A 1 170 ? 8.962 -1.939 3.316 1.00 97.81 170 SER A C 1
ATOM 1332 O O . SER A 1 170 ? 7.780 -1.809 3.634 1.00 97.81 170 SER A O 1
ATOM 1334 N N . TRP A 1 171 ? 9.360 -2.935 2.517 1.00 98.00 171 TRP A N 1
ATOM 1335 C CA . TRP A 1 171 ? 8.433 -3.958 2.010 1.00 98.00 171 TRP A CA 1
ATOM 1336 C C . TRP A 1 171 ? 7.740 -4.764 3.117 1.00 98.00 171 TRP A C 1
ATOM 1338 O O . TRP A 1 171 ? 6.629 -5.249 2.913 1.00 98.00 171 TRP A O 1
ATOM 1348 N N . SER A 1 172 ? 8.355 -4.879 4.298 1.00 94.62 172 SER A N 1
ATOM 1349 C CA . SER A 1 172 ? 7.735 -5.496 5.480 1.00 94.62 172 SER A CA 1
ATOM 1350 C C . SER A 1 172 ? 6.531 -4.685 5.978 1.00 94.62 172 SER A C 1
ATOM 1352 O O . SER A 1 172 ? 5.477 -5.250 6.290 1.00 94.62 172 SER A O 1
ATOM 1354 N N . GLU A 1 173 ? 6.651 -3.355 6.000 1.00 94.75 173 GLU A N 1
ATOM 1355 C CA . GLU A 1 173 ? 5.551 -2.467 6.384 1.00 94.75 173 GLU A CA 1
ATOM 1356 C C . GLU A 1 173 ? 4.444 -2.475 5.330 1.00 94.75 173 GLU A C 1
ATOM 1358 O O . GLU A 1 173 ? 3.272 -2.589 5.687 1.00 94.75 173 GLU A O 1
ATOM 1363 N N . ILE A 1 174 ? 4.806 -2.461 4.043 1.00 97.44 174 ILE A N 1
ATOM 1364 C CA . ILE A 1 174 ? 3.856 -2.591 2.926 1.00 97.44 174 ILE A CA 1
ATOM 1365 C C . ILE A 1 174 ? 3.073 -3.902 3.036 1.00 97.44 174 ILE A C 1
ATOM 1367 O O . ILE A 1 174 ? 1.844 -3.902 2.996 1.00 97.44 174 ILE A O 1
ATOM 1371 N N . ALA A 1 175 ? 3.765 -5.028 3.217 1.00 95.62 175 ALA A N 1
ATOM 1372 C CA . ALA A 1 175 ? 3.121 -6.328 3.358 1.00 95.62 175 ALA A CA 1
ATOM 1373 C C . ALA A 1 175 ? 2.212 -6.377 4.588 1.00 95.62 175 ALA A C 1
ATOM 1375 O O . ALA A 1 175 ? 1.083 -6.859 4.510 1.00 95.62 175 ALA A O 1
ATOM 1376 N N . THR A 1 176 ? 2.662 -5.828 5.717 1.00 91.12 176 THR A N 1
ATOM 1377 C CA . THR A 1 176 ? 1.850 -5.709 6.932 1.00 91.12 176 THR A CA 1
ATOM 1378 C C . THR A 1 176 ? 0.580 -4.903 6.675 1.00 91.12 176 THR A C 1
ATOM 1380 O O . THR A 1 176 ? -0.505 -5.362 7.027 1.00 91.12 176 THR A O 1
ATOM 1383 N N . PHE A 1 177 ? 0.700 -3.750 6.020 1.00 92.19 177 PHE A N 1
ATOM 1384 C CA . PHE A 1 177 ? -0.417 -2.877 5.670 1.00 92.19 177 PHE A CA 1
ATOM 1385 C C . PHE A 1 177 ? -1.429 -3.557 4.736 1.00 92.19 177 PHE A C 1
ATOM 1387 O O . PHE A 1 177 ? -2.634 -3.421 4.930 1.00 92.19 177 PHE A O 1
ATOM 1394 N N . LEU A 1 178 ? -0.954 -4.323 3.750 1.00 92.81 178 LEU A N 1
ATOM 1395 C CA . LEU A 1 178 ? -1.808 -5.000 2.769 1.00 92.81 178 LEU A CA 1
ATOM 1396 C C . LEU A 1 178 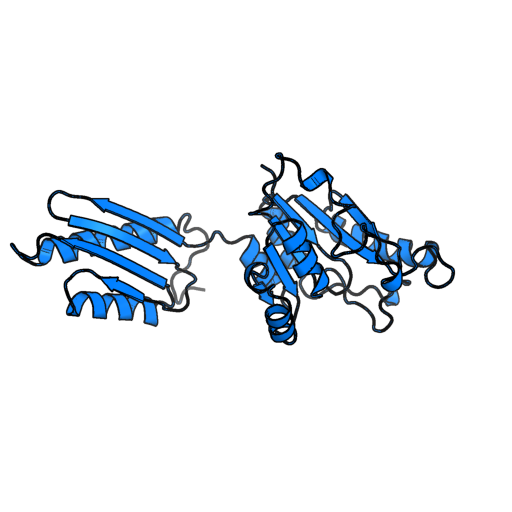? -2.456 -6.290 3.290 1.00 92.81 178 LEU A C 1
ATOM 1398 O O . LEU A 1 178 ? -3.498 -6.697 2.777 1.00 92.81 178 LEU A O 1
ATOM 1402 N N . THR A 1 179 ? -1.832 -6.966 4.259 1.00 87.44 179 THR A N 1
ATOM 1403 C CA . THR A 1 179 ? -2.267 -8.302 4.709 1.00 87.44 179 THR A CA 1
ATOM 1404 C C . THR A 1 179 ? -2.971 -8.312 6.051 1.00 87.44 179 THR A C 1
ATOM 1406 O O . THR A 1 179 ? -3.795 -9.199 6.287 1.00 87.44 179 THR A O 1
ATOM 1409 N N . LYS A 1 180 ? -2.680 -7.359 6.944 1.00 77.25 180 LYS A N 1
ATOM 1410 C CA . LYS A 1 180 ? -3.378 -7.305 8.225 1.00 77.25 180 LYS A CA 1
ATOM 1411 C C . LYS A 1 180 ? -4.761 -6.687 8.020 1.00 77.25 180 LYS A C 1
ATOM 1413 O O . LYS A 1 180 ? -4.862 -5.599 7.454 1.00 77.25 180 LYS A O 1
ATOM 1418 N N . PRO A 1 181 ? -5.839 -7.354 8.474 1.00 67.06 181 PRO A N 1
ATOM 1419 C CA . PRO A 1 181 ? -7.154 -6.738 8.466 1.00 67.06 181 PRO A CA 1
ATOM 1420 C C . PRO A 1 181 ? -7.097 -5.463 9.305 1.00 67.06 181 PRO A C 1
ATOM 1422 O O . PRO A 1 181 ? -6.448 -5.438 10.353 1.00 67.06 181 PRO A O 1
ATOM 1425 N N . GLN A 1 182 ? -7.783 -4.409 8.859 1.00 71.81 182 GLN A N 1
ATOM 1426 C CA . GLN A 1 182 ? -7.946 -3.226 9.695 1.00 71.81 182 GLN A CA 1
ATOM 1427 C C . GLN A 1 182 ? -8.626 -3.663 10.991 1.00 71.81 182 GLN A C 1
ATOM 1429 O O . GLN A 1 182 ? -9.755 -4.156 10.959 1.00 71.81 182 GLN A O 1
ATOM 1434 N N . ARG A 1 183 ? -7.943 -3.496 12.128 1.00 86.44 183 ARG A N 1
ATOM 1435 C CA . ARG A 1 183 ? -8.474 -3.846 13.448 1.00 86.44 183 ARG A CA 1
ATOM 1436 C C . ARG A 1 183 ? -9.414 -2.748 13.934 1.00 86.44 183 ARG A C 1
ATOM 1438 O O . ARG A 1 183 ? -9.190 -2.103 14.958 1.00 86.44 183 ARG A O 1
ATOM 1445 N N . LYS A 1 184 ? -10.449 -2.509 13.131 1.00 91.31 184 LYS A N 1
ATOM 1446 C CA . LYS A 1 184 ? -11.477 -1.496 13.330 1.00 91.31 184 LYS A CA 1
ATOM 1447 C C . LYS A 1 184 ? -12.827 -2.153 13.546 1.00 91.31 184 LYS A C 1
ATOM 1449 O O . LYS A 1 184 ? -13.121 -3.191 12.955 1.00 91.31 184 LYS A O 1
ATOM 1454 N N . ALA A 1 185 ? -13.659 -1.534 14.367 1.00 94.81 185 ALA A N 1
ATOM 1455 C CA . ALA A 1 185 ? -15.028 -1.973 14.566 1.00 94.81 185 ALA A CA 1
ATOM 1456 C C . ALA A 1 185 ? -15.957 -0.788 14.791 1.00 94.81 185 ALA A C 1
ATOM 1458 O O . ALA A 1 185 ? -15.666 0.100 15.585 1.00 94.81 185 ALA A O 1
ATOM 1459 N N . GLU A 1 186 ? -17.115 -0.856 14.141 1.00 95.88 186 GLU A N 1
ATOM 1460 C CA . GLU A 1 186 ? -18.295 -0.089 14.513 1.00 95.88 186 GLU A CA 1
ATOM 1461 C C . GLU A 1 186 ? -19.238 -1.013 15.290 1.00 95.88 186 GLU A C 1
ATOM 1463 O O . GLU A 1 186 ? -19.516 -2.151 14.880 1.00 95.88 186 GLU A O 1
ATOM 1468 N N . HIS A 1 187 ? -19.733 -0.547 16.430 1.00 97.31 187 HIS A N 1
ATOM 1469 C CA . HIS A 1 187 ? -20.662 -1.299 17.258 1.00 97.31 187 HIS A CA 1
ATOM 1470 C C . HIS A 1 187 ? -21.803 -0.404 17.734 1.00 97.31 187 HIS A C 1
ATOM 1472 O O . HIS A 1 187 ? -21.582 0.682 18.258 1.00 97.31 187 HIS A O 1
ATOM 1478 N N . VAL A 1 188 ? -23.035 -0.889 17.582 1.00 97.19 188 VAL A N 1
ATOM 1479 C CA . VAL A 1 188 ? -24.230 -0.226 18.101 1.00 97.19 188 VAL A CA 1
ATOM 1480 C C . VAL A 1 188 ? -24.933 -1.174 19.054 1.00 97.19 188 VAL A C 1
ATOM 1482 O O . VAL A 1 188 ? -25.297 -2.284 18.659 1.00 97.19 188 VAL A O 1
ATOM 1485 N N . ARG A 1 189 ? -25.158 -0.710 20.282 1.00 96.38 189 ARG A N 1
ATOM 1486 C CA . ARG A 1 189 ? -25.910 -1.424 21.312 1.00 96.38 189 ARG A CA 1
ATOM 1487 C C . ARG A 1 189 ? -27.097 -0.576 21.738 1.00 96.38 189 ARG A C 1
ATOM 1489 O O . ARG A 1 189 ? -26.950 0.608 22.015 1.00 96.38 189 ARG A O 1
ATOM 1496 N N . LYS A 1 190 ? -28.281 -1.184 21.785 1.00 96.94 190 LYS A N 1
ATOM 1497 C CA . LYS A 1 190 ? -29.504 -0.504 22.204 1.00 96.94 190 LYS A CA 1
ATOM 1498 C C . LYS A 1 190 ? -30.303 -1.365 23.170 1.00 96.94 190 LYS A C 1
ATOM 1500 O O . LYS A 1 190 ? -30.622 -2.511 22.850 1.00 96.94 190 LYS A O 1
ATOM 1505 N N . THR A 1 191 ? -30.634 -0.798 24.319 1.00 95.38 191 THR A N 1
ATOM 1506 C CA . THR A 1 191 ? -31.521 -1.370 25.337 1.00 95.38 191 THR A CA 1
ATOM 1507 C C . THR A 1 191 ? -32.729 -0.450 25.529 1.00 95.38 191 THR A C 1
ATOM 1509 O O . THR A 1 191 ? -33.017 0.389 24.666 1.00 95.38 191 THR A O 1
ATOM 1512 N N . LYS A 1 192 ? -33.504 -0.641 26.603 1.00 94.50 192 LYS A N 1
ATOM 1513 C CA . LYS A 1 192 ? -34.563 0.316 26.959 1.00 94.50 192 LYS A CA 1
ATOM 1514 C C . LYS A 1 192 ? -33.975 1.542 27.662 1.00 94.50 192 LYS A C 1
ATOM 1516 O O . LYS A 1 192 ? -34.560 2.616 27.572 1.00 94.50 192 LYS A O 1
ATOM 1521 N N . GLU A 1 193 ? -32.842 1.353 28.325 1.00 95.69 193 GLU A N 1
ATOM 1522 C CA . GLU A 1 193 ? -32.144 2.297 29.189 1.00 95.69 193 GLU A CA 1
ATOM 1523 C C . GLU A 1 193 ? -31.083 3.100 28.412 1.00 95.69 193 GLU A C 1
ATOM 1525 O O . GLU A 1 193 ? -30.885 4.285 28.679 1.00 95.69 193 GLU A O 1
ATOM 1530 N N . THR A 1 194 ? -30.434 2.495 27.405 1.00 96.69 194 THR A N 1
ATOM 1531 C CA . THR A 1 194 ? -29.297 3.094 26.685 1.00 96.69 194 THR A CA 1
ATOM 1532 C C . THR A 1 194 ? -29.350 2.920 25.153 1.00 96.69 194 THR A C 1
ATOM 1534 O O . THR A 1 194 ? -29.862 1.935 24.614 1.00 96.69 194 THR A O 1
ATOM 1537 N N . ASP A 1 195 ? -28.802 3.892 24.414 1.00 97.50 195 ASP A N 1
ATOM 1538 C CA . ASP A 1 195 ? -28.506 3.833 22.968 1.00 97.50 195 ASP A CA 1
ATOM 1539 C C . ASP A 1 195 ? -27.047 4.265 22.762 1.00 97.50 195 ASP A C 1
ATOM 1541 O O . ASP A 1 195 ? -26.709 5.433 22.965 1.00 97.50 195 ASP A O 1
ATOM 1545 N N . ILE A 1 196 ? -26.186 3.306 22.421 1.00 98.31 196 ILE A N 1
ATOM 1546 C CA . ILE A 1 196 ? -24.727 3.443 22.403 1.00 98.31 196 ILE A CA 1
ATOM 1547 C C . ILE A 1 196 ? -24.198 3.173 20.997 1.00 98.31 196 ILE A C 1
ATOM 1549 O O . ILE A 1 196 ? -24.543 2.163 20.375 1.00 98.31 196 ILE A O 1
ATOM 1553 N N . ARG A 1 197 ? -23.312 4.047 20.519 1.00 98.31 197 ARG A N 1
ATOM 1554 C CA . ARG A 1 197 ? -22.522 3.871 19.294 1.00 98.31 197 ARG A CA 1
ATOM 1555 C C . ARG A 1 197 ? -21.044 3.955 19.633 1.00 98.31 197 ARG A C 1
ATOM 1557 O O . ARG A 1 197 ? -20.633 4.842 20.374 1.00 98.31 197 ARG A O 1
ATOM 1564 N N . ILE A 1 198 ? -20.267 3.036 19.080 1.00 98.06 198 ILE A N 1
ATOM 1565 C CA . ILE A 1 198 ? -18.823 2.960 19.272 1.00 98.06 198 ILE A CA 1
ATOM 1566 C C . ILE A 1 198 ? -18.152 2.829 17.920 1.00 98.06 198 ILE A C 1
ATOM 1568 O O . ILE A 1 198 ? -18.480 1.908 17.172 1.00 98.06 198 ILE A O 1
ATOM 1572 N N . SER A 1 199 ? -17.168 3.690 17.691 1.00 97.44 199 SER A N 1
ATOM 1573 C CA . SER A 1 199 ? -16.171 3.565 16.637 1.00 97.44 199 SER A CA 1
ATOM 1574 C C . SER A 1 199 ? -14.820 3.291 17.287 1.00 97.44 199 SER A C 1
ATOM 1576 O O . SER A 1 199 ? -14.385 4.030 18.173 1.00 97.44 199 SER A O 1
ATOM 1578 N N . LEU A 1 200 ? -14.172 2.199 16.892 1.00 96.81 200 LEU A N 1
ATOM 1579 C CA . LEU A 1 200 ? -12.912 1.742 17.470 1.00 96.81 200 LEU A CA 1
ATOM 1580 C C . LEU A 1 200 ? -11.894 1.460 16.368 1.00 96.81 200 LEU A C 1
ATOM 1582 O O . LEU A 1 200 ? -12.191 0.725 15.427 1.00 96.81 200 LEU A O 1
ATOM 1586 N N . ASN A 1 201 ? -10.674 1.967 16.535 1.00 93.44 201 ASN A N 1
ATOM 1587 C CA . ASN A 1 201 ? -9.500 1.619 15.740 1.00 93.44 201 ASN A CA 1
ATOM 1588 C C . ASN A 1 201 ? -8.352 1.182 16.658 1.00 93.44 201 ASN A C 1
ATOM 1590 O O . ASN A 1 201 ? -7.735 2.017 17.317 1.00 93.44 201 ASN A O 1
ATOM 1594 N N . LEU A 1 202 ? -8.042 -0.119 16.682 1.00 91.56 202 LEU A N 1
ATOM 1595 C CA . LEU A 1 202 ? -6.951 -0.666 17.500 1.00 91.56 202 LEU A CA 1
ATOM 1596 C C . LEU A 1 202 ? -5.553 -0.312 16.968 1.00 91.56 202 LEU A C 1
ATOM 1598 O O . LEU A 1 202 ? -4.575 -0.474 17.691 1.00 91.56 202 LEU A O 1
ATOM 1602 N N . ASP A 1 203 ? -5.460 0.143 15.717 1.00 86.62 203 ASP A N 1
ATOM 1603 C CA . ASP A 1 203 ? -4.240 0.636 15.065 1.00 86.62 203 ASP A CA 1
ATOM 1604 C C . ASP A 1 203 ? -4.264 2.174 14.978 1.00 86.62 203 ASP A C 1
ATOM 1606 O O . ASP A 1 203 ? -3.988 2.767 13.934 1.00 86.62 203 ASP A O 1
ATOM 1610 N N . GLY A 1 204 ? -4.722 2.821 16.049 1.00 85.69 204 GLY A N 1
ATOM 1611 C CA . GLY A 1 204 ? -4.899 4.265 16.113 1.00 85.69 204 GLY A CA 1
ATOM 1612 C C . GLY A 1 204 ? -3.652 5.036 16.534 1.00 85.69 204 GLY A C 1
ATOM 1613 O O . GLY A 1 204 ? -2.532 4.528 16.574 1.00 85.69 204 GLY A O 1
ATOM 1614 N N . THR A 1 205 ? -3.874 6.305 16.862 1.00 87.19 205 THR A N 1
ATOM 1615 C CA . THR A 1 205 ? -2.850 7.242 17.359 1.00 87.19 205 THR A CA 1
ATOM 1616 C C . THR A 1 205 ? -3.211 7.849 18.719 1.00 87.19 205 THR A C 1
ATOM 1618 O O . THR A 1 205 ? -2.524 8.745 19.221 1.00 87.19 205 THR A O 1
ATOM 1621 N N . GLY A 1 206 ? -4.297 7.363 19.329 1.00 92.44 206 GLY A N 1
ATOM 1622 C CA . GLY A 1 206 ? -4.795 7.841 20.613 1.00 92.44 206 GLY A CA 1
ATOM 1623 C C . GLY A 1 206 ? -5.800 8.986 20.498 1.00 92.44 206 GLY A C 1
ATOM 1624 O O . GLY A 1 206 ? -5.884 9.793 21.426 1.00 92.44 206 GLY A O 1
ATOM 1625 N N . VAL A 1 207 ? -6.507 9.111 19.368 1.00 94.75 207 VAL A N 1
ATOM 1626 C CA . VAL A 1 207 ? -7.572 10.111 19.184 1.00 94.75 207 VAL A CA 1
ATOM 1627 C C . VAL A 1 207 ? -8.828 9.667 19.934 1.00 94.75 207 VAL A C 1
ATOM 1629 O O . VAL A 1 207 ? -9.276 8.533 19.787 1.00 94.75 207 VAL A O 1
ATOM 1632 N N . ALA A 1 208 ? -9.415 10.568 20.719 1.00 96.62 208 ALA A N 1
ATOM 1633 C CA . ALA A 1 208 ? -10.604 10.292 21.518 1.00 96.62 208 ALA A CA 1
ATOM 1634 C C . ALA A 1 208 ? -11.741 11.272 21.194 1.00 96.62 208 ALA A C 1
ATOM 1636 O O . ALA A 1 208 ? -11.500 12.475 21.077 1.00 96.62 208 ALA A O 1
ATOM 1637 N N . ASP A 1 209 ? -12.965 10.758 21.074 1.00 97.56 209 ASP A N 1
ATOM 1638 C CA . ASP A 1 209 ? -14.205 11.548 21.021 1.00 97.56 209 ASP A CA 1
ATOM 1639 C C . ASP A 1 209 ? -15.305 10.830 21.820 1.00 97.56 209 ASP A C 1
ATOM 1641 O O . ASP A 1 209 ? -16.177 10.154 21.268 1.00 97.56 209 ASP A O 1
ATOM 1645 N N . ASN A 1 210 ? -15.209 10.911 23.150 1.00 98.06 210 ASN A N 1
ATOM 1646 C CA . ASN A 1 210 ? -16.092 10.203 24.076 1.00 98.06 210 ASN A CA 1
ATOM 1647 C C . ASN A 1 210 ? -17.144 11.147 24.671 1.00 98.06 210 ASN A C 1
ATOM 1649 O O . ASN A 1 210 ? -16.827 12.187 25.245 1.00 98.06 210 ASN A O 1
ATOM 1653 N N . LYS A 1 211 ? -18.415 10.775 24.510 1.00 98.06 211 LYS A N 1
ATOM 1654 C CA . LYS A 1 211 ? -19.607 11.528 24.907 1.00 98.06 211 LYS A CA 1
ATOM 1655 C C . LYS A 1 211 ? -20.619 10.576 25.535 1.00 98.06 211 LYS A C 1
ATOM 1657 O O . LYS A 1 211 ? -21.603 10.175 24.909 1.00 98.06 211 LYS A O 1
ATOM 1662 N N . THR A 1 212 ? -20.375 10.208 26.786 1.00 97.00 212 THR A N 1
ATOM 1663 C CA . THR A 1 212 ? -21.286 9.368 27.576 1.00 97.00 212 THR A CA 1
ATOM 1664 C C . THR A 1 212 ? -22.336 10.188 28.328 1.00 97.00 212 THR A C 1
ATOM 1666 O O . THR A 1 212 ? -23.353 9.651 28.762 1.00 97.00 212 THR A O 1
ATOM 1669 N N . GLY A 1 213 ? -22.097 11.496 28.482 1.00 95.19 213 GLY A N 1
ATOM 1670 C CA . GLY A 1 213 ? -22.879 12.384 29.349 1.00 95.19 213 GLY A CA 1
ATOM 1671 C C . GLY A 1 213 ? -22.357 12.439 30.790 1.00 95.19 213 GLY A C 1
ATOM 1672 O O . GLY A 1 213 ? -22.866 13.221 31.592 1.00 95.19 213 GLY A O 1
ATOM 1673 N N . LEU A 1 214 ? -21.317 11.661 31.110 1.00 96.88 214 LEU A N 1
ATOM 1674 C CA . LEU A 1 214 ? -20.664 11.601 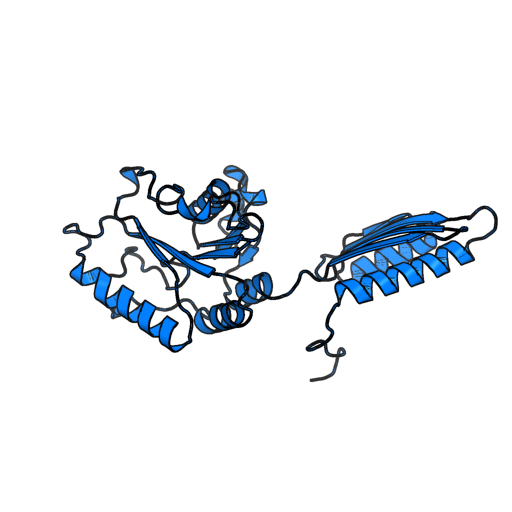32.414 1.00 96.88 214 LEU A CA 1
ATOM 1675 C C . LEU A 1 214 ? -19.195 12.018 32.275 1.00 96.88 214 LEU A C 1
ATOM 1677 O O . LEU A 1 214 ? -18.340 11.208 31.927 1.00 96.88 214 LEU A O 1
ATOM 1681 N N . GLY A 1 215 ? -18.871 13.270 32.615 1.00 96.88 215 GLY A N 1
ATOM 1682 C CA . GLY A 1 215 ? -17.541 13.837 32.340 1.00 96.88 215 GLY A CA 1
ATOM 1683 C C . GLY A 1 215 ? -16.362 13.084 32.974 1.00 96.88 215 GLY A C 1
ATOM 1684 O O . GLY A 1 215 ? -15.285 13.022 32.388 1.00 96.88 215 GLY A O 1
ATOM 1685 N N . PHE A 1 216 ? -16.552 12.466 34.146 1.00 96.75 216 PHE A N 1
ATOM 1686 C CA . PHE A 1 216 ? -15.520 11.605 34.737 1.00 96.75 216 PHE A CA 1
ATOM 1687 C C . PHE A 1 216 ? -15.275 10.349 33.891 1.00 96.75 216 PHE A C 1
ATOM 1689 O O . PHE A 1 216 ? -14.129 9.963 33.681 1.00 96.75 216 PHE A O 1
ATOM 1696 N N . PHE A 1 217 ? -16.340 9.719 33.396 1.00 97.69 217 PHE A N 1
ATOM 1697 C CA . PHE A 1 217 ? -16.220 8.505 32.601 1.00 97.69 217 PHE A CA 1
ATOM 1698 C C . PHE A 1 217 ? -15.651 8.802 31.210 1.00 97.69 217 PHE A C 1
ATOM 1700 O O . PHE A 1 217 ? -14.758 8.085 30.769 1.00 97.69 217 PHE A O 1
ATOM 1707 N N . ASP A 1 218 ? -16.061 9.913 30.590 1.00 98.06 218 ASP A N 1
ATOM 1708 C CA . ASP A 1 218 ? -15.471 10.411 29.338 1.00 98.06 218 ASP A CA 1
ATOM 1709 C C . ASP A 1 218 ? -13.954 10.585 29.484 1.00 98.06 218 ASP A C 1
ATOM 1711 O O . ASP A 1 218 ? -13.186 10.027 28.703 1.00 98.06 218 ASP A O 1
ATOM 1715 N N . HIS A 1 219 ? -13.507 11.237 30.564 1.00 97.62 219 HIS A N 1
ATOM 1716 C CA . HIS A 1 219 ? -12.081 11.402 30.841 1.00 97.62 219 HIS A CA 1
ATOM 1717 C C . HIS A 1 219 ? -11.341 10.062 30.979 1.00 97.62 219 HIS A C 1
ATOM 1719 O O . HIS A 1 219 ? -10.232 9.910 30.468 1.00 97.62 219 HIS A O 1
ATOM 1725 N N . MET A 1 220 ? -11.944 9.072 31.644 1.00 97.81 220 MET A N 1
ATOM 1726 C CA . MET A 1 220 ? -11.358 7.733 31.771 1.00 97.81 220 MET A CA 1
ATOM 1727 C C . MET A 1 220 ? -11.232 7.024 30.413 1.00 97.81 220 MET A C 1
ATOM 1729 O O . MET A 1 220 ? -10.221 6.366 30.157 1.00 97.81 220 MET A O 1
ATOM 1733 N N . LEU A 1 221 ? -12.223 7.170 29.530 1.00 98.00 221 LEU A N 1
ATOM 1734 C CA . LEU A 1 221 ? -12.187 6.613 28.174 1.00 98.00 221 LEU A CA 1
ATOM 1735 C C . LEU A 1 221 ? -11.157 7.326 27.286 1.00 98.00 221 LEU A C 1
ATOM 1737 O O . LEU A 1 221 ? -10.456 6.669 26.514 1.00 98.00 221 LEU A O 1
ATOM 1741 N N . ASP A 1 222 ? -10.983 8.639 27.449 1.00 97.88 222 ASP A N 1
ATOM 1742 C CA . ASP A 1 222 ? -9.928 9.391 26.763 1.00 97.88 222 ASP A CA 1
ATOM 1743 C C . ASP A 1 222 ? -8.536 8.870 27.148 1.00 97.88 222 ASP A C 1
ATOM 1745 O O . ASP A 1 222 ? -7.663 8.712 26.290 1.00 97.88 222 ASP A O 1
ATOM 1749 N N . GLN A 1 223 ? -8.324 8.548 28.432 1.00 97.62 223 GLN A N 1
ATOM 1750 C CA . GLN A 1 223 ? -7.073 7.936 28.891 1.00 97.62 223 GLN A CA 1
ATOM 1751 C C . GLN A 1 223 ? -6.862 6.545 28.284 1.00 97.62 223 GLN A C 1
ATOM 1753 O O . GLN A 1 223 ? -5.738 6.215 27.898 1.00 97.62 223 GLN A O 1
ATOM 1758 N N . LEU A 1 224 ? -7.923 5.738 28.162 1.00 96.44 224 LEU A N 1
ATOM 1759 C CA . LEU A 1 224 ? -7.849 4.431 27.507 1.00 96.44 224 LEU A CA 1
ATOM 1760 C C . LEU A 1 224 ? -7.394 4.567 26.048 1.00 96.44 224 LEU A C 1
ATOM 1762 O O . LEU A 1 224 ? -6.482 3.853 25.632 1.00 96.44 224 LEU A O 1
ATOM 1766 N N . ALA A 1 225 ? -7.977 5.506 25.298 1.00 96.50 225 ALA A N 1
ATOM 1767 C CA . ALA A 1 225 ? -7.574 5.794 23.925 1.00 96.50 225 ALA A CA 1
ATOM 1768 C C . ALA A 1 225 ? -6.102 6.228 23.857 1.00 96.50 225 ALA A C 1
ATOM 1770 O O . ALA A 1 225 ? -5.279 5.620 23.163 1.00 96.50 225 ALA A O 1
ATOM 1771 N N . LYS A 1 226 ? -5.743 7.235 24.663 1.00 95.12 226 LYS A N 1
ATOM 1772 C CA . LYS A 1 226 ? -4.418 7.856 24.646 1.00 95.12 226 LYS A CA 1
ATOM 1773 C C . LYS A 1 226 ? -3.297 6.886 25.006 1.00 95.12 226 LYS A C 1
ATOM 1775 O O . LYS A 1 226 ? -2.257 6.888 24.351 1.00 95.12 226 LYS A O 1
ATOM 1780 N N . HIS A 1 227 ? -3.490 6.082 26.048 1.00 95.75 227 HIS A N 1
ATOM 1781 C CA . HIS A 1 227 ? -2.464 5.169 26.553 1.00 95.75 227 HIS A CA 1
ATOM 1782 C C . HIS A 1 227 ? -2.502 3.789 25.897 1.00 95.75 227 HIS A C 1
ATOM 1784 O O . HIS A 1 227 ? -1.485 3.100 25.888 1.00 95.75 227 HIS A O 1
ATOM 1790 N N . GLY A 1 228 ? -3.638 3.399 25.315 1.00 91.12 228 GLY A N 1
ATOM 1791 C CA . GLY A 1 228 ? -3.749 2.208 24.474 1.00 91.12 228 GLY A CA 1
ATOM 1792 C C . GLY A 1 228 ? -3.213 2.406 23.054 1.00 91.12 228 GLY A C 1
ATOM 1793 O O . GLY A 1 228 ? -3.037 1.421 22.345 1.00 91.12 228 GLY A O 1
ATOM 1794 N N . ASN A 1 229 ? -2.949 3.655 22.648 1.00 91.62 229 ASN A N 1
ATOM 1795 C CA . ASN A 1 229 ? -2.633 4.041 21.271 1.00 91.62 229 ASN A CA 1
ATOM 1796 C C . ASN A 1 229 ? -3.701 3.550 20.275 1.00 91.62 229 ASN A C 1
ATOM 1798 O O . ASN A 1 229 ? -3.402 3.042 19.197 1.00 91.62 229 ASN A O 1
ATOM 1802 N N . ILE A 1 230 ? -4.964 3.681 20.685 1.00 95.00 230 ILE A N 1
ATOM 1803 C CA . ILE A 1 230 ? -6.151 3.320 19.908 1.00 95.00 230 ILE A CA 1
ATOM 1804 C C . ILE A 1 230 ? -6.980 4.579 19.679 1.00 95.00 230 ILE A C 1
ATOM 1806 O O . ILE A 1 230 ? -6.994 5.462 20.535 1.00 95.00 230 ILE A O 1
ATOM 1810 N N . ASP A 1 231 ? -7.692 4.657 18.559 1.00 97.06 231 ASP A N 1
ATOM 1811 C CA . ASP A 1 231 ? -8.692 5.710 18.388 1.00 97.06 231 ASP A CA 1
ATOM 1812 C C . ASP A 1 231 ? -10.049 5.183 18.861 1.00 97.06 231 ASP A C 1
ATOM 1814 O O . ASP A 1 231 ? -10.449 4.074 18.487 1.00 97.06 231 ASP A O 1
ATOM 1818 N N . LEU A 1 232 ? -10.734 5.953 19.706 1.00 98.12 232 LEU A N 1
ATOM 1819 C CA . LEU A 1 232 ? -11.999 5.564 20.326 1.00 98.12 232 LEU A CA 1
ATOM 1820 C C . LEU A 1 232 ? -12.986 6.733 20.296 1.00 98.12 232 LEU A C 1
ATOM 1822 O O . LEU A 1 232 ? -12.733 7.792 20.869 1.00 98.12 232 LEU A O 1
ATOM 1826 N N . ALA A 1 233 ? -14.128 6.503 19.660 1.00 98.31 233 ALA A N 1
ATOM 1827 C CA . ALA A 1 233 ? -15.284 7.382 19.706 1.00 98.31 233 ALA A CA 1
ATOM 1828 C C . ALA A 1 233 ? -16.449 6.633 20.355 1.00 98.31 233 ALA A C 1
ATOM 1830 O O . ALA A 1 233 ? -16.792 5.526 19.931 1.00 98.31 233 ALA A O 1
ATOM 1831 N N . VAL A 1 234 ? -17.060 7.237 21.372 1.00 98.19 234 VAL A N 1
ATOM 1832 C CA . VAL A 1 234 ? -18.193 6.664 22.107 1.00 98.19 234 VAL A CA 1
ATOM 1833 C C . VAL A 1 234 ? -19.287 7.712 22.196 1.00 98.19 234 VAL A C 1
ATOM 1835 O O . VAL A 1 234 ? -19.083 8.775 22.767 1.00 98.19 234 VAL A O 1
ATOM 1838 N N . GLU A 1 235 ? -20.471 7.404 21.683 1.00 98.44 235 GLU A N 1
ATOM 1839 C CA . GLU A 1 235 ? -21.654 8.248 21.836 1.00 98.44 235 GLU A CA 1
ATOM 1840 C C . GLU A 1 235 ? -22.740 7.478 22.574 1.00 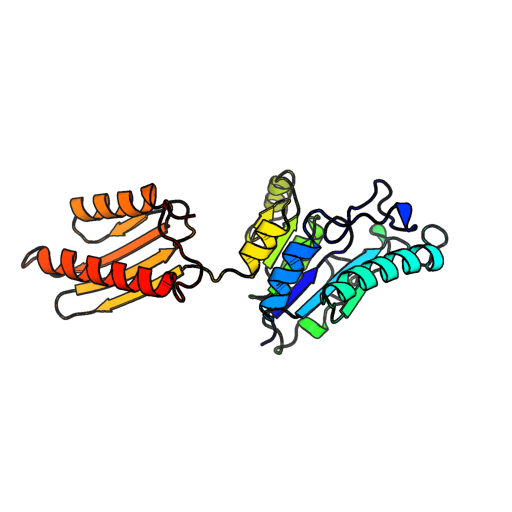98.44 235 GLU A C 1
ATOM 1842 O O . GLU A 1 235 ? -23.164 6.412 22.120 1.00 98.44 235 GLU A O 1
ATOM 1847 N N . VAL A 1 236 ? -23.221 8.032 23.687 1.00 97.94 236 VAL A N 1
ATOM 1848 C CA . VAL A 1 236 ? -24.249 7.389 24.512 1.00 97.94 236 VAL A CA 1
ATOM 1849 C C . VAL A 1 236 ? -25.423 8.321 24.743 1.00 97.94 236 VAL A C 1
ATOM 1851 O O . VAL A 1 236 ? -25.273 9.500 25.058 1.00 97.94 236 VAL A O 1
ATOM 1854 N N . LYS A 1 237 ? -26.624 7.757 24.635 1.00 97.00 237 LYS A N 1
ATOM 1855 C CA . LYS A 1 237 ? -27.850 8.325 25.193 1.00 97.00 237 LYS A CA 1
ATOM 1856 C C . LYS A 1 237 ? -28.345 7.378 26.274 1.00 97.00 237 LYS A C 1
ATOM 1858 O O . LYS A 1 237 ? -28.967 6.370 25.950 1.00 97.00 237 LYS A O 1
ATOM 1863 N N . GLY A 1 238 ? -28.014 7.690 27.521 1.00 93.44 238 GLY A N 1
ATOM 1864 C CA . GLY A 1 238 ? -28.424 6.923 28.693 1.00 93.44 238 GLY A CA 1
ATOM 1865 C C . GLY A 1 238 ? -29.526 7.603 29.500 1.00 93.44 238 GLY A C 1
ATOM 1866 O O . GLY A 1 238 ? -29.856 8.775 29.297 1.00 93.44 238 GLY A O 1
ATOM 1867 N N . ASP A 1 239 ? -30.076 6.867 30.452 1.00 91.94 239 ASP A N 1
ATOM 1868 C CA . ASP A 1 239 ? -31.135 7.262 31.374 1.00 91.94 239 ASP A CA 1
ATOM 1869 C C . ASP A 1 239 ? -30.608 7.949 32.647 1.00 91.94 239 ASP A C 1
ATOM 1871 O O . ASP A 1 239 ? -31.133 7.735 33.732 1.00 91.94 239 ASP A O 1
ATOM 1875 N N . LEU A 1 240 ? -29.662 8.885 32.504 1.00 91.75 240 LEU A N 1
ATOM 1876 C CA . LEU A 1 240 ? -28.973 9.596 33.606 1.00 91.75 240 LEU A CA 1
ATOM 1877 C C . LEU A 1 240 ? -29.879 10.346 34.607 1.00 91.75 240 LEU A C 1
ATOM 1879 O O . LEU A 1 240 ? -29.404 10.888 35.600 1.00 91.75 240 LEU A O 1
ATOM 1883 N N . HIS A 1 241 ? -31.178 10.439 34.327 1.00 91.31 241 HIS A N 1
ATOM 1884 C CA . HIS A 1 241 ? -32.178 10.993 35.238 1.00 91.31 241 HIS A CA 1
ATOM 1885 C C . HIS A 1 241 ? -32.614 10.000 36.328 1.00 91.31 241 HIS A C 1
ATOM 1887 O O . HIS A 1 241 ? -33.203 10.431 37.319 1.00 91.31 241 HIS A O 1
ATOM 1893 N N . ILE A 1 242 ? -32.375 8.701 36.123 1.00 90.75 242 ILE A N 1
ATOM 1894 C CA . ILE A 1 242 ? -32.571 7.644 37.117 1.00 90.75 242 ILE A CA 1
ATOM 1895 C C . ILE A 1 242 ? -31.290 7.549 37.947 1.00 90.75 242 ILE A C 1
ATOM 1897 O O . ILE A 1 242 ? -31.298 7.920 39.119 1.00 90.75 242 ILE A O 1
ATOM 1901 N N . ASP A 1 243 ? -30.200 7.127 37.307 1.00 91.81 243 ASP A N 1
ATOM 1902 C CA . ASP A 1 243 ? -28.838 7.040 37.837 1.00 91.81 243 ASP A CA 1
ATOM 1903 C C . ASP A 1 243 ? -27.836 6.755 36.695 1.00 91.81 243 ASP A C 1
ATOM 1905 O O . ASP A 1 243 ? -28.185 6.697 35.512 1.00 91.81 243 ASP A O 1
ATOM 1909 N N . GLU A 1 244 ? -26.553 6.649 37.036 1.00 93.50 244 GLU A N 1
ATOM 1910 C CA . GLU A 1 244 ? -25.461 6.449 36.086 1.00 93.50 244 GLU A CA 1
ATOM 1911 C C . GLU A 1 244 ? -25.140 4.981 35.753 1.00 93.50 244 GLU A C 1
ATOM 1913 O O . GLU A 1 244 ? -24.406 4.735 34.787 1.00 93.50 244 GLU A O 1
ATOM 1918 N N . HIS A 1 245 ? -25.619 3.992 36.525 1.00 96.06 245 HIS A N 1
ATOM 1919 C CA . HIS A 1 245 ? -25.050 2.636 36.452 1.00 96.06 245 HIS A CA 1
ATOM 1920 C C . HIS A 1 245 ? -25.332 1.947 35.118 1.00 96.06 245 HIS A C 1
ATOM 1922 O O . HIS A 1 245 ? -24.418 1.323 34.582 1.00 96.06 245 HIS A O 1
ATOM 1928 N N . HIS A 1 246 ? -26.525 2.112 34.531 1.00 95.44 246 HIS A N 1
ATOM 1929 C CA . HIS A 1 246 ? -26.831 1.524 33.221 1.00 95.44 246 HIS A CA 1
ATOM 1930 C C . HIS A 1 246 ? -25.925 2.107 32.135 1.00 95.44 246 HIS A C 1
ATOM 1932 O O . HIS A 1 246 ? -25.387 1.374 31.308 1.00 95.44 246 HIS A O 1
ATOM 1938 N N . THR A 1 247 ? -25.708 3.427 32.168 1.00 96.19 247 THR A N 1
ATOM 1939 C CA . THR A 1 247 ? -24.838 4.116 31.208 1.00 96.19 247 THR A CA 1
ATOM 1940 C C . THR A 1 247 ? -23.409 3.590 31.296 1.00 96.19 247 THR A C 1
ATOM 1942 O O . THR A 1 247 ? -22.806 3.302 30.263 1.00 96.19 247 THR A O 1
ATOM 1945 N N . ILE A 1 248 ? -22.869 3.419 32.505 1.00 96.81 248 ILE A N 1
ATOM 1946 C CA . ILE A 1 248 ? -21.505 2.907 32.699 1.00 96.81 248 ILE A CA 1
ATOM 1947 C C . ILE A 1 248 ? -21.403 1.437 32.266 1.00 96.81 248 ILE A C 1
ATOM 1949 O O . ILE A 1 248 ? -20.507 1.085 31.495 1.00 96.81 248 ILE A O 1
ATOM 1953 N N . GLU A 1 249 ? -22.317 0.585 32.736 1.00 97.44 249 GLU A N 1
ATOM 1954 C CA . GLU A 1 249 ? -22.294 -0.860 32.487 1.00 97.44 249 GLU A CA 1
ATOM 1955 C C . GLU A 1 249 ? -22.469 -1.190 31.001 1.00 97.44 249 GLU A C 1
ATOM 1957 O O . GLU A 1 249 ? -21.620 -1.867 30.413 1.00 97.44 249 GLU A O 1
ATOM 1962 N N . ASP A 1 250 ? -23.526 -0.678 30.364 1.00 97.38 250 ASP A N 1
ATOM 1963 C CA . ASP A 1 250 ? -23.807 -0.983 28.960 1.00 97.38 250 ASP A CA 1
ATOM 1964 C C . ASP A 1 250 ? -22.732 -0.413 28.028 1.00 97.38 250 ASP A C 1
ATOM 1966 O O . ASP A 1 250 ? -22.401 -1.045 27.021 1.00 97.38 250 ASP A O 1
ATOM 1970 N N . THR A 1 251 ? -22.147 0.745 28.360 1.00 97.75 251 THR A N 1
ATOM 1971 C CA . THR A 1 251 ? -21.027 1.307 27.589 1.00 97.75 251 THR A CA 1
ATOM 1972 C C . THR A 1 251 ? -19.799 0.412 27.690 1.00 97.75 251 THR A C 1
ATOM 1974 O O . THR A 1 251 ? -19.189 0.100 26.668 1.00 97.75 251 THR A O 1
ATOM 1977 N N . ALA A 1 252 ? -19.451 -0.060 28.891 1.00 96.88 252 ALA A N 1
ATOM 1978 C CA . ALA A 1 252 ? -18.328 -0.976 29.074 1.00 96.88 252 ALA A CA 1
ATOM 1979 C C . ALA A 1 252 ? -18.536 -2.300 28.314 1.00 96.88 252 ALA A C 1
ATOM 1981 O O . ALA A 1 252 ? -17.602 -2.797 27.677 1.00 96.88 252 ALA A O 1
ATOM 1982 N N . LEU A 1 253 ? -19.762 -2.840 28.318 1.00 97.50 253 LEU A N 1
ATOM 1983 C CA . LEU A 1 253 ? -20.128 -4.022 27.530 1.00 97.50 253 LEU A CA 1
ATOM 1984 C C . LEU A 1 253 ? -19.982 -3.770 26.026 1.00 97.50 253 LEU A C 1
ATOM 1986 O O . LEU A 1 253 ? -19.320 -4.545 25.334 1.00 97.50 253 LEU A O 1
ATOM 1990 N N . ALA A 1 254 ? -20.536 -2.664 25.525 1.00 97.88 254 ALA A N 1
ATOM 1991 C CA . ALA A 1 254 ? -20.445 -2.299 24.115 1.00 97.88 254 ALA A CA 1
ATOM 1992 C C . ALA A 1 254 ? -18.981 -2.114 23.670 1.00 97.88 254 ALA A C 1
ATOM 1994 O O . ALA A 1 254 ? -18.608 -2.571 22.586 1.00 97.88 254 ALA A O 1
ATOM 1995 N N . ILE A 1 255 ? -18.130 -1.506 24.510 1.00 97.62 255 ILE A N 1
ATOM 1996 C CA . ILE A 1 255 ? -16.687 -1.381 24.253 1.00 97.62 255 ILE A CA 1
ATOM 1997 C C . ILE A 1 255 ? -16.059 -2.772 24.154 1.00 97.62 255 ILE A C 1
ATOM 1999 O O . ILE A 1 255 ? -15.376 -3.066 23.173 1.00 97.62 255 ILE A O 1
ATOM 2003 N N . GLY A 1 256 ? -16.318 -3.659 25.118 1.00 96.75 256 GLY A N 1
ATOM 2004 C CA . GLY A 1 256 ? -15.801 -5.030 25.094 1.00 96.75 256 GLY A CA 1
ATOM 2005 C C . GLY A 1 256 ? -16.194 -5.796 23.824 1.00 96.75 256 GLY A C 1
ATOM 2006 O O . GLY A 1 256 ? -15.365 -6.483 23.218 1.00 96.75 256 GLY A O 1
ATOM 2007 N N . GLU A 1 257 ? -17.435 -5.630 23.367 1.00 96.81 257 GLU A N 1
ATOM 2008 C CA . GLU A 1 257 ? -17.923 -6.214 22.117 1.00 96.81 257 GLU A CA 1
ATOM 2009 C C . GLU A 1 257 ? -17.250 -5.602 20.880 1.00 96.81 257 GLU A C 1
ATOM 2011 O O . GLU A 1 257 ? -16.895 -6.339 19.955 1.00 96.81 257 GLU A O 1
ATOM 2016 N N . ALA A 1 258 ? -17.023 -4.284 20.860 1.00 96.50 258 ALA A N 1
ATOM 2017 C CA . ALA A 1 258 ? -16.280 -3.609 19.796 1.00 96.50 258 ALA A CA 1
ATOM 2018 C C . ALA A 1 258 ? -14.829 -4.109 19.712 1.00 96.50 258 ALA A C 1
ATOM 2020 O O . ALA A 1 258 ? -14.370 -4.463 18.627 1.00 96.50 258 ALA A O 1
ATOM 2021 N N . PHE A 1 259 ? -14.134 -4.244 20.847 1.00 94.88 259 PHE A N 1
ATOM 2022 C CA . PHE A 1 259 ? -12.791 -4.834 20.907 1.00 94.88 259 PHE A CA 1
ATOM 2023 C C . PHE A 1 259 ? -12.777 -6.268 20.381 1.00 94.88 259 PHE A C 1
ATOM 2025 O O . PHE A 1 259 ? -11.908 -6.631 19.592 1.00 94.88 259 PHE A O 1
ATOM 2032 N N . SER A 1 260 ? -13.748 -7.088 20.788 1.00 92.81 260 SER A N 1
ATOM 2033 C CA . SER A 1 260 ? -13.858 -8.470 20.314 1.00 92.81 260 SER A CA 1
ATOM 2034 C C . SER A 1 260 ? -14.026 -8.535 18.791 1.00 92.81 260 SER A C 1
ATOM 2036 O O . SER A 1 260 ? -13.347 -9.323 18.132 1.00 92.81 260 SE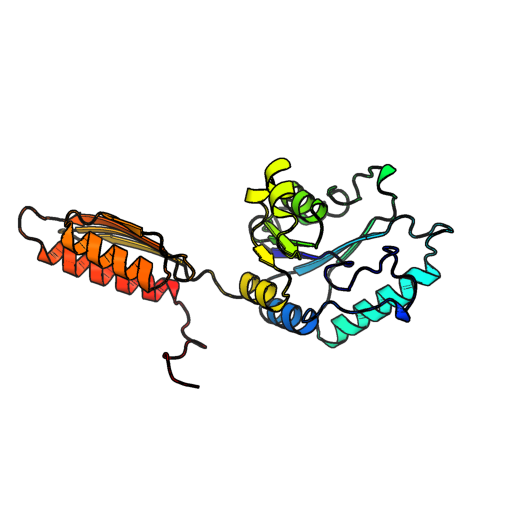R A O 1
ATOM 2038 N N . LYS A 1 261 ? -14.869 -7.661 18.219 1.00 91.06 261 LYS A N 1
ATOM 2039 C CA . LYS A 1 261 ? -15.056 -7.540 16.764 1.00 91.06 261 LYS A CA 1
ATOM 2040 C C . LYS A 1 261 ? -13.785 -7.071 16.054 1.00 91.06 261 LYS A C 1
ATOM 2042 O O . LYS A 1 261 ? -13.397 -7.687 15.068 1.00 91.06 261 LYS A O 1
ATOM 2047 N N . ALA A 1 262 ? -13.137 -6.022 16.561 1.00 91.44 262 ALA A N 1
ATOM 2048 C CA . ALA A 1 262 ? -11.937 -5.436 15.963 1.00 91.44 262 ALA A CA 1
ATOM 2049 C C . ALA A 1 262 ? -10.731 -6.388 16.002 1.00 91.44 262 ALA A C 1
ATOM 2051 O O . ALA A 1 262 ? -9.922 -6.400 15.078 1.00 91.44 262 ALA A O 1
ATOM 2052 N N . LEU A 1 263 ? -10.610 -7.199 17.059 1.00 89.12 263 LEU A N 1
ATOM 2053 C CA . LEU A 1 263 ? -9.575 -8.229 17.163 1.00 89.12 263 LEU A CA 1
ATOM 2054 C C . LEU A 1 263 ? -9.812 -9.390 16.194 1.00 89.12 263 LEU A C 1
ATOM 2056 O O . LEU A 1 263 ? -8.846 -9.986 15.730 1.00 89.12 263 LEU A O 1
ATOM 2060 N N . GLY A 1 264 ? -11.074 -9.718 15.902 1.00 85.31 264 GLY A N 1
ATOM 2061 C CA . GLY A 1 264 ? -11.433 -10.814 15.010 1.00 85.31 264 GLY A CA 1
ATOM 2062 C C . GLY A 1 264 ? -10.805 -12.142 15.441 1.00 85.31 264 GLY A C 1
ATOM 2063 O O . GLY A 1 264 ? -10.962 -12.589 16.582 1.00 85.31 264 GLY A O 1
ATOM 2064 N N . ASP A 1 265 ? -10.098 -12.785 14.512 1.00 79.69 265 ASP A N 1
ATOM 2065 C CA . ASP A 1 265 ? -9.331 -13.991 14.800 1.00 79.69 265 ASP A CA 1
ATOM 2066 C C . ASP A 1 265 ? -8.077 -13.660 15.620 1.00 79.69 265 ASP A C 1
ATOM 2068 O O . ASP A 1 265 ? -7.202 -12.915 15.190 1.00 79.69 265 ASP A O 1
ATOM 2072 N N . LYS A 1 266 ? -7.981 -14.253 16.811 1.00 80.31 266 LYS A N 1
ATOM 2073 C CA . LYS A 1 266 ? -6.905 -13.985 17.772 1.00 80.31 266 LYS A CA 1
ATOM 2074 C C . LYS A 1 266 ? -5.643 -14.815 17.516 1.00 80.31 266 LYS A C 1
ATOM 2076 O O . LYS A 1 266 ? -4.698 -14.731 18.299 1.00 80.31 266 LYS A O 1
ATOM 2081 N N . ARG A 1 267 ? -5.608 -15.646 16.465 1.00 70.12 267 ARG A N 1
ATOM 2082 C CA . ARG A 1 267 ? -4.403 -16.396 16.079 1.00 70.12 267 ARG A CA 1
ATOM 2083 C C . ARG A 1 267 ? -3.252 -15.431 15.778 1.00 70.12 267 ARG A C 1
ATOM 2085 O O . ARG A 1 267 ? -3.400 -14.503 14.992 1.00 70.12 267 ARG A O 1
ATOM 2092 N N . GLY A 1 268 ? -2.103 -15.668 16.408 1.00 71.25 268 GLY A N 1
ATOM 2093 C CA . GLY A 1 268 ? -0.927 -14.798 16.300 1.00 71.25 268 GLY A CA 1
ATOM 2094 C C . GLY A 1 268 ? -0.946 -13.576 17.225 1.00 71.25 268 GLY A C 1
ATOM 2095 O O . GLY A 1 268 ? -0.035 -12.758 17.147 1.00 71.25 268 GLY A O 1
ATOM 2096 N N . ILE A 1 269 ? -1.950 -13.438 18.100 1.00 79.75 269 ILE A N 1
ATOM 2097 C CA . ILE A 1 269 ? -1.942 -12.444 19.179 1.00 79.75 269 ILE A CA 1
ATOM 2098 C C . ILE A 1 269 ? -1.373 -13.090 20.438 1.00 79.75 269 ILE A C 1
ATOM 2100 O O . ILE A 1 269 ? -1.917 -14.067 20.954 1.00 79.75 269 ILE A O 1
ATOM 2104 N N . GLU A 1 270 ? -0.307 -12.497 20.960 1.00 77.62 270 GLU A N 1
ATOM 2105 C CA . GLU A 1 270 ? 0.357 -12.945 22.179 1.00 77.62 270 GLU A CA 1
ATOM 2106 C C . GLU A 1 270 ? 0.135 -11.954 23.319 1.00 77.62 270 GLU A C 1
ATOM 2108 O O . GLU A 1 270 ? -0.135 -10.766 23.120 1.00 77.62 270 GLU A O 1
ATOM 2113 N N . ARG A 1 271 ? 0.215 -12.457 24.551 1.00 79.19 271 ARG A N 1
ATOM 2114 C CA . ARG A 1 271 ? 0.182 -11.590 25.728 1.00 79.19 271 ARG A CA 1
ATOM 2115 C C . ARG A 1 271 ? 1.518 -10.875 25.849 1.00 79.19 271 ARG A C 1
ATOM 2117 O O . ARG A 1 271 ? 2.567 -11.487 25.674 1.00 79.19 271 ARG A O 1
ATOM 2124 N N . TYR A 1 272 ? 1.465 -9.603 26.227 1.00 69.88 272 TYR A N 1
ATOM 2125 C CA . TYR A 1 272 ? 2.659 -8.826 26.531 1.00 69.88 272 TYR A CA 1
ATOM 2126 C C . TYR A 1 272 ? 3.561 -9.573 27.529 1.00 69.88 272 TYR A C 1
ATOM 2128 O O . TYR A 1 272 ? 3.101 -9.973 28.601 1.00 69.88 272 TYR A O 1
ATOM 2136 N N . GLY A 1 273 ? 4.832 -9.759 27.162 1.00 75.00 273 GLY A N 1
ATOM 2137 C CA . GLY A 1 273 ? 5.840 -10.421 27.996 1.00 75.00 273 GLY A CA 1
ATOM 2138 C C . GLY A 1 273 ? 5.994 -11.932 27.792 1.00 75.00 273 GLY A C 1
ATOM 2139 O O . GLY A 1 273 ? 6.762 -12.542 28.531 1.00 75.00 273 GLY A O 1
ATOM 2140 N N . TYR A 1 274 ? 5.307 -12.531 26.817 1.00 61.16 274 TYR A N 1
ATOM 2141 C CA . TYR A 1 274 ? 5.612 -13.881 26.337 1.00 61.16 274 TYR A CA 1
ATOM 2142 C C . TYR A 1 274 ? 6.373 -13.798 25.008 1.00 61.16 274 TYR A C 1
ATOM 2144 O O . TYR A 1 274 ? 6.002 -13.005 24.146 1.00 61.16 274 TYR A O 1
ATOM 2152 N N . CYS A 1 275 ? 7.449 -14.578 24.893 1.00 48.41 275 CYS A N 1
ATOM 2153 C CA . CYS A 1 275 ? 8.238 -14.814 23.687 1.00 48.41 275 CYS A CA 1
ATOM 2154 C C . CYS A 1 275 ? 8.480 -16.314 23.497 1.00 48.41 275 CYS A C 1
ATOM 2156 O O . CYS A 1 275 ? 8.361 -17.066 24.497 1.00 48.41 275 CYS A O 1
#